Protein AF-A0AAN7HWV4-F1 (afdb_monomer)

Secondary structure (DSSP, 8-state):
-----------S--------EEEEEGGG--HHHHHHHHHH-S-EEEEEEES-HHHHHHHHHHHHHHHHTS--S--EEEEEEEE-STTHHHHHHHHHTT--TT--EEEEEEEEEEEEEEEE-HHHHHTT-TT--EEEEEEEE-SSSS-EEEEEEE-SSS-GGGS-EEE-SHHHHSHHHHHHHHT-TTEEEEEEEEEEEEEEEEEEE-TTT--EEEEEEE---

Solvent-accessible surface area (backbone atoms only — not comparable to full-atom values): 11939 Å² total; per-residue (Å²): 136,85,83,79,82,83,70,77,76,70,78,90,66,88,65,73,47,83,56,42,68,47,79,41,47,30,83,72,40,40,39,67,54,54,50,49,45,28,75,54,30,79,56,32,49,32,44,32,39,30,73,68,57,97,79,15,39,67,41,41,50,51,16,39,55,53,49,43,69,48,84,86,83,59,58,34,41,32,40,28,47,39,74,44,69,72,58,54,46,57,20,47,44,29,46,70,53,48,52,46,101,31,60,26,27,28,42,68,38,40,49,31,39,29,46,34,43,51,46,50,47,42,51,56,43,58,87,54,44,86,73,39,69,34,42,35,39,36,42,36,28,58,68,46,101,61,67,46,72,50,41,28,39,27,79,69,70,61,40,90,93,46,63,65,41,84,46,80,52,66,79,55,68,36,69,68,42,42,51,52,45,60,66,24,79,40,26,35,39,42,34,40,34,21,28,35,59,36,30,42,38,39,34,37,51,27,77,89,75,62,50,77,42,72,50,77,47,79,54,77,118

Sequence (221 aa):
MYKADNTIKKPIFSVKSQIHTVVVDTSLFTNDLLEYLAIHIKHLYQLTLCGSVSRSTQSIIAALTAYSKQPRRNALALKCIRFESYLSYSNEIIQQTRSDENNNLMLDLIGFNLDYLITDIQNVFEGRITGLSKTSLEVTTTNNVMPKTVYLQRKSKWTPDNLFNLRDSNQYVNKNARNRRLKSVHTCVLTIKADSIHYVRLYCHSQDNRHLFSLIINLRA

Radius of gyration: 20.04 Å; Cα contacts (8 Å, |Δi|>4): 440; chains: 1; bounding box: 55×43×72 Å

Mean predicted aligned error: 10.08 Å

Foldseek 3Di:
DDDDPPPPPDPPDPPQDPAQEDEDALQRQALVVVVCQQVRHPAHAEYEYEYDAPPRLVRNLNNQVVLLPDPPPGQRHYAEYHYPDDLVNLQSNQQVNDCDPLRATEARAASHAYAEYEDECASNCVVPQVQAQKEKEWEWAAQDPDIDIWIWIARDFDDQVTPTDTDDDPCCPDPVNVVCQSNDSRYYYYYYYYNHYAKYKYWDAGPPPRDIHIDIDGPPD

Structure (mmCIF, N/CA/C/O backbone):
data_AF-A0AAN7HWV4-F1
#
_entry.id   AF-A0AAN7HWV4-F1
#
loop_
_atom_site.group_PDB
_atom_site.id
_atom_site.type_symbol
_atom_site.label_atom_id
_atom_site.label_alt_id
_atom_site.label_comp_id
_atom_site.label_asym_id
_atom_site.label_entity_id
_atom_site.label_seq_id
_atom_site.pdbx_PDB_ins_code
_atom_site.Cartn_x
_atom_site.Cartn_y
_atom_site.Cartn_z
_atom_site.occupancy
_atom_si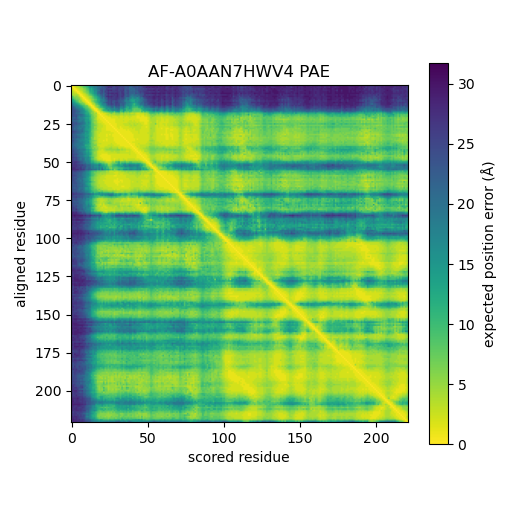te.B_iso_or_equiv
_atom_site.auth_seq_id
_atom_site.auth_comp_id
_atom_site.auth_asym_id
_atom_site.auth_atom_id
_atom_site.pdbx_PDB_model_num
ATOM 1 N N . MET A 1 1 ? -32.031 27.707 48.504 1.00 42.00 1 MET A N 1
ATOM 2 C CA . MET A 1 1 ? -30.789 27.026 48.070 1.00 42.00 1 MET A CA 1
ATOM 3 C C . MET A 1 1 ? -31.176 25.787 47.278 1.00 42.00 1 MET A C 1
ATOM 5 O O . MET A 1 1 ? -31.625 24.823 47.881 1.00 42.00 1 MET A O 1
ATOM 9 N N . TYR A 1 2 ? -31.071 25.822 45.948 1.00 37.81 2 TYR A N 1
ATOM 10 C CA . TYR A 1 2 ? -31.298 24.645 45.104 1.00 37.81 2 TYR A CA 1
ATOM 11 C C . TYR A 1 2 ? -29.981 23.873 44.972 1.00 37.81 2 TYR A C 1
ATOM 13 O O . TYR A 1 2 ? -29.000 24.412 44.465 1.00 37.81 2 TYR A O 1
ATOM 21 N N . LYS A 1 3 ? -29.943 22.632 45.468 1.00 44.22 3 LYS A N 1
ATOM 22 C CA . LYS A 1 3 ? -28.847 21.698 45.190 1.00 44.22 3 LYS A CA 1
ATOM 23 C C . LYS A 1 3 ? -29.063 21.137 43.785 1.00 44.22 3 LYS A C 1
ATOM 25 O O . LYS A 1 3 ? -30.030 20.420 43.559 1.00 44.22 3 LYS A O 1
ATOM 30 N N . ALA A 1 4 ? -28.192 21.500 42.850 1.00 45.44 4 ALA A N 1
ATOM 31 C CA . ALA A 1 4 ? -28.141 20.877 41.536 1.00 45.44 4 ALA A CA 1
ATOM 32 C C . ALA A 1 4 ? -27.377 19.550 41.653 1.00 45.44 4 ALA A C 1
ATOM 34 O O . ALA A 1 4 ? -26.159 19.545 41.837 1.00 45.44 4 ALA A O 1
ATOM 35 N N . ASP A 1 5 ? -28.097 18.431 41.567 1.00 50.81 5 ASP A N 1
ATOM 36 C CA . ASP A 1 5 ? -27.506 17.103 41.404 1.00 50.81 5 ASP A CA 1
ATOM 37 C C . ASP A 1 5 ? -26.916 16.982 39.993 1.00 50.81 5 ASP A C 1
ATOM 39 O O . ASP A 1 5 ? -27.554 16.509 39.053 1.00 50.81 5 ASP A O 1
ATOM 43 N N . ASN A 1 6 ? -25.659 17.401 39.844 1.00 49.28 6 ASN A N 1
ATOM 44 C CA . ASN A 1 6 ? -24.840 17.122 38.664 1.00 49.28 6 ASN A CA 1
ATOM 45 C C . ASN A 1 6 ? -24.376 15.657 38.677 1.00 49.28 6 ASN A C 1
ATOM 47 O O . ASN A 1 6 ? -23.186 15.350 38.748 1.00 49.28 6 ASN A O 1
ATOM 51 N N . THR A 1 7 ? -25.323 14.725 38.590 1.00 54.94 7 THR A N 1
ATOM 52 C CA . THR A 1 7 ? -25.006 13.347 38.214 1.00 54.94 7 THR A CA 1
ATOM 53 C C . THR A 1 7 ? -24.852 13.303 36.700 1.00 54.94 7 THR A C 1
ATOM 55 O O . THR A 1 7 ? -25.807 13.126 35.946 1.00 54.94 7 THR A O 1
ATOM 58 N N . ILE A 1 8 ? -23.613 13.497 36.241 1.00 50.97 8 ILE A N 1
ATOM 59 C CA . ILE A 1 8 ? -23.216 13.237 34.856 1.00 50.97 8 ILE A CA 1
ATOM 60 C C . ILE A 1 8 ? -23.465 11.746 34.609 1.00 50.97 8 ILE A C 1
ATOM 62 O O . ILE A 1 8 ? -22.650 10.890 34.962 1.00 50.97 8 ILE A O 1
ATOM 66 N N . LYS A 1 9 ? -24.642 11.422 34.063 1.00 48.56 9 LYS A N 1
ATOM 67 C CA . LYS A 1 9 ? -24.997 10.065 33.653 1.00 48.56 9 LYS A CA 1
ATOM 68 C C . LYS A 1 9 ? -23.978 9.632 32.605 1.00 48.56 9 LYS A C 1
ATOM 70 O O . LYS A 1 9 ? -24.001 10.112 31.474 1.00 48.56 9 LYS A O 1
ATOM 75 N N . LYS A 1 10 ? -23.069 8.730 32.990 1.00 55.44 10 LYS A N 1
ATOM 76 C CA . LYS A 1 10 ? -22.242 7.998 32.027 1.00 55.44 10 LYS A CA 1
ATOM 77 C C . LYS A 1 10 ? -23.180 7.374 30.987 1.00 55.44 10 LYS A C 1
ATOM 79 O O . LYS A 1 10 ? -24.212 6.825 31.383 1.00 55.44 10 LYS A O 1
ATOM 84 N N . PRO A 1 11 ? -22.862 7.462 29.687 1.00 47.94 11 PRO A N 1
ATOM 85 C CA . PRO A 1 11 ? -23.709 6.883 28.657 1.00 47.94 11 PRO A CA 1
ATOM 86 C C . PRO A 1 11 ? -23.933 5.391 28.942 1.00 47.94 11 PRO A C 1
ATOM 88 O O . PRO A 1 11 ? -22.993 4.644 29.207 1.00 47.94 11 PRO A O 1
ATOM 91 N N . ILE A 1 12 ? -25.206 4.990 28.908 1.00 53.53 12 ILE A N 1
ATOM 92 C CA . ILE A 1 12 ? -25.749 3.680 29.320 1.00 53.53 12 ILE A CA 1
ATOM 93 C C . ILE A 1 12 ? -25.313 2.528 28.396 1.00 53.53 12 ILE A C 1
ATOM 95 O O . ILE A 1 12 ? -25.567 1.360 28.673 1.00 53.53 12 ILE A O 1
ATOM 99 N N . PHE A 1 13 ? -24.577 2.818 27.328 1.00 41.00 13 PHE A N 1
ATOM 100 C CA . PHE A 1 13 ? -24.198 1.821 26.343 1.00 41.00 13 PHE A CA 1
ATOM 101 C C . PHE A 1 13 ? -22.680 1.666 26.271 1.00 41.00 13 PHE A C 1
ATOM 103 O O . PHE A 1 13 ? -21.998 2.341 25.508 1.00 41.00 13 PHE A O 1
ATOM 110 N N . SER A 1 14 ? -22.169 0.666 26.994 1.00 46.69 14 SER A N 1
ATOM 111 C CA . SER A 1 14 ? -20.960 -0.073 26.598 1.00 46.69 14 SER A CA 1
ATOM 112 C C . SER A 1 14 ? -21.313 -1.025 25.443 1.00 46.69 14 SER A C 1
ATOM 114 O O . SER A 1 14 ? -21.070 -2.232 25.484 1.00 46.69 14 SER A O 1
ATOM 116 N N . VAL A 1 15 ? -21.990 -0.512 24.414 1.00 52.00 15 VAL A N 1
ATOM 117 C CA . VAL A 1 15 ? -22.241 -1.295 23.208 1.00 52.00 15 VAL A CA 1
ATOM 118 C C . VAL A 1 15 ? -20.967 -1.167 22.403 1.00 52.00 15 VAL A C 1
ATOM 120 O O . VAL A 1 15 ? -20.738 -0.169 21.725 1.00 52.00 15 VAL A O 1
ATOM 123 N N . LYS A 1 16 ? -20.090 -2.166 22.540 1.00 56.88 16 LYS A N 1
ATOM 124 C CA . LYS A 1 16 ? -18.996 -2.360 21.590 1.00 56.88 16 LYS A CA 1
ATOM 125 C C . LYS A 1 16 ? -19.633 -2.362 20.209 1.00 56.88 16 LYS A C 1
ATOM 127 O O . LYS A 1 16 ? -20.426 -3.250 19.901 1.00 56.88 16 LYS A O 1
ATOM 132 N N . SER A 1 17 ? -19.338 -1.321 19.443 1.00 59.78 17 SER A N 1
ATOM 133 C CA . SER A 1 17 ? -19.895 -1.122 18.117 1.00 59.78 17 SER A CA 1
ATOM 134 C C . SER A 1 17 ? -19.681 -2.387 17.281 1.00 59.78 17 SER A C 1
ATOM 136 O O . SER A 1 17 ? -18.555 -2.870 17.166 1.00 59.78 17 SER A O 1
ATOM 138 N N . GLN A 1 18 ? -20.766 -2.945 16.736 1.00 73.25 18 GLN A N 1
ATOM 139 C CA . GLN A 1 18 ? -20.748 -4.112 15.843 1.00 73.25 18 GLN A CA 1
ATOM 140 C C . GLN A 1 18 ? -20.523 -3.703 14.382 1.00 73.25 18 GLN A C 1
ATOM 142 O O . GLN A 1 18 ? -20.899 -4.424 13.457 1.00 73.25 18 GLN A O 1
ATOM 147 N N . ILE A 1 19 ? -19.971 -2.516 14.143 1.00 82.50 19 ILE A N 1
ATOM 148 C CA . ILE A 1 19 ? -19.727 -2.039 12.788 1.00 82.50 19 ILE A CA 1
ATOM 149 C C . ILE A 1 19 ? -18.629 -2.903 12.161 1.00 82.50 19 ILE A C 1
ATOM 151 O O . ILE A 1 19 ? -17.459 -2.826 12.527 1.00 82.50 19 ILE A O 1
ATOM 155 N N . HIS A 1 20 ? -19.028 -3.734 11.199 1.00 85.25 20 HIS A N 1
ATOM 156 C CA . HIS A 1 20 ? -18.114 -4.582 10.439 1.00 85.25 20 HIS A CA 1
ATOM 157 C C . HIS A 1 20 ? -17.542 -3.828 9.239 1.00 85.25 20 HIS A C 1
ATOM 159 O O . HIS A 1 20 ? -16.353 -3.931 8.952 1.00 85.25 20 HIS A O 1
ATOM 165 N N . THR A 1 21 ? -18.365 -3.043 8.551 1.00 89.12 21 THR A N 1
ATOM 166 C CA . THR A 1 21 ? -17.958 -2.323 7.348 1.00 89.12 21 THR A CA 1
ATOM 167 C C . THR A 1 21 ? -18.276 -0.851 7.497 1.00 89.12 21 THR A C 1
ATOM 169 O O . THR A 1 21 ? -19.400 -0.490 7.834 1.00 89.12 21 THR A O 1
ATOM 172 N N . VAL A 1 22 ? -17.283 -0.010 7.225 1.00 92.38 22 VAL A N 1
ATOM 173 C CA . VAL A 1 22 ? -17.459 1.433 7.085 1.00 92.38 22 VAL A CA 1
ATOM 174 C C . VAL A 1 22 ? -17.098 1.794 5.656 1.00 92.38 22 VAL A C 1
ATOM 176 O O . VAL A 1 22 ? -16.015 1.452 5.181 1.00 92.38 22 VAL A O 1
ATOM 179 N N . VAL A 1 23 ? -18.010 2.483 4.982 1.00 91.25 23 VAL A N 1
ATOM 180 C CA . VAL A 1 23 ? -17.753 3.127 3.697 1.00 91.25 23 VAL A CA 1
ATOM 181 C C . VAL A 1 23 ? -17.677 4.623 3.968 1.00 91.25 23 VAL A C 1
ATOM 183 O O . VAL A 1 23 ? -18.612 5.191 4.529 1.00 91.25 23 VAL A O 1
ATOM 186 N N . VAL A 1 24 ? -16.546 5.238 3.644 1.00 90.31 24 VAL A N 1
ATOM 187 C CA . VAL A 1 24 ? -16.270 6.648 3.922 1.00 90.31 24 VAL A CA 1
ATOM 188 C C . VAL A 1 24 ? -16.018 7.349 2.605 1.00 90.31 24 VAL A C 1
ATOM 190 O O . VAL A 1 24 ? -15.126 6.950 1.853 1.00 90.31 24 VAL A O 1
ATOM 193 N N . ASP A 1 25 ? -16.767 8.420 2.352 1.00 88.00 25 ASP A N 1
ATOM 194 C CA . ASP A 1 25 ? -16.383 9.350 1.302 1.00 88.00 25 ASP A CA 1
ATOM 195 C C . ASP A 1 25 ? -15.038 9.980 1.680 1.00 88.00 25 ASP A C 1
ATOM 197 O O . ASP A 1 25 ? -14.860 10.519 2.767 1.00 88.00 25 ASP A O 1
ATOM 201 N N . THR A 1 26 ? -14.072 9.897 0.784 1.00 84.75 26 THR A N 1
ATOM 202 C CA . THR A 1 26 ? -12.705 10.392 0.936 1.00 84.75 26 THR A CA 1
ATOM 203 C C . THR A 1 26 ? -12.626 11.870 1.327 1.00 84.75 26 THR A C 1
ATOM 205 O O . THR A 1 26 ? -11.666 12.262 1.987 1.00 84.75 26 THR A O 1
ATOM 208 N N . SER A 1 27 ? -13.633 12.686 0.999 1.00 85.00 27 SER A N 1
ATOM 209 C CA . SER A 1 27 ? -13.743 14.073 1.482 1.00 85.00 27 SER A CA 1
ATOM 210 C C . SER A 1 27 ? -14.006 14.185 2.991 1.00 85.00 27 SER A C 1
ATOM 212 O O . SER A 1 27 ? -13.660 15.195 3.600 1.00 85.00 27 SER A O 1
ATOM 214 N N . LEU A 1 28 ? -14.568 13.140 3.601 1.00 89.56 28 LEU A N 1
ATOM 215 C CA . LEU A 1 28 ? -14.855 13.014 5.033 1.00 89.56 28 LEU A CA 1
ATOM 216 C C . LEU A 1 28 ? -13.787 12.203 5.780 1.00 89.56 28 LEU A C 1
ATOM 218 O O . LEU A 1 28 ? -13.911 11.970 6.984 1.00 89.56 28 LEU A O 1
ATOM 222 N N . PHE A 1 29 ? -12.746 11.739 5.086 1.00 90.50 29 PHE A N 1
ATOM 223 C CA . PHE A 1 29 ? -11.710 10.915 5.689 1.00 90.50 29 PHE A CA 1
ATOM 224 C C . PHE A 1 29 ? -10.691 11.783 6.438 1.00 90.50 29 PHE A C 1
ATOM 226 O O . PHE A 1 29 ? -9.759 12.337 5.854 1.00 90.50 29 PHE A O 1
ATOM 233 N N . THR A 1 30 ? -10.895 11.911 7.749 1.00 92.69 30 THR A N 1
ATOM 234 C CA . THR A 1 30 ? -10.100 12.761 8.643 1.00 92.69 30 THR A CA 1
ATOM 235 C C . THR A 1 30 ? -9.361 11.949 9.707 1.00 92.69 30 THR A C 1
ATOM 237 O O . THR A 1 30 ? -9.664 10.782 9.963 1.00 92.69 30 THR A O 1
ATOM 240 N N . ASN A 1 31 ? -8.384 12.582 10.360 1.00 91.81 31 ASN A N 1
ATOM 241 C CA . ASN A 1 31 ? -7.702 12.001 11.514 1.00 91.81 31 ASN A CA 1
ATOM 242 C C . ASN A 1 31 ? -8.671 11.735 12.684 1.00 91.81 31 ASN A C 1
ATOM 244 O O . ASN A 1 31 ? -8.624 10.665 13.278 1.00 91.81 31 ASN A O 1
ATOM 248 N N . ASP A 1 32 ? -9.599 12.654 12.956 1.00 92.44 32 ASP A N 1
ATOM 249 C CA . ASP A 1 32 ? -10.581 12.510 14.041 1.00 92.44 32 ASP A CA 1
ATOM 250 C C . ASP A 1 32 ? -11.492 11.297 13.826 1.00 92.44 32 ASP A C 1
ATOM 252 O O . ASP A 1 32 ? -11.841 10.593 14.774 1.00 92.44 32 ASP A O 1
ATOM 256 N N . LEU A 1 33 ? -11.840 11.003 12.567 1.00 92.62 33 LEU A N 1
ATOM 257 C CA . LEU A 1 33 ? -12.554 9.779 12.228 1.00 92.62 33 LEU A CA 1
ATOM 258 C C . LEU A 1 33 ? -11.709 8.546 12.567 1.00 92.62 33 LEU A C 1
ATOM 260 O O . LEU A 1 33 ? -12.217 7.619 13.191 1.00 92.62 33 LEU A O 1
ATOM 264 N N . LEU A 1 34 ? -10.428 8.523 12.192 1.00 90.88 34 LEU A N 1
ATOM 265 C CA . LEU A 1 34 ? -9.532 7.406 12.510 1.00 90.88 34 LEU A CA 1
ATOM 266 C C . LEU A 1 34 ? -9.380 7.197 14.020 1.00 90.88 34 LEU A C 1
ATOM 268 O O . LEU A 1 34 ? -9.456 6.058 14.486 1.00 90.88 34 LEU A O 1
ATOM 272 N N . GLU A 1 35 ? -9.238 8.276 14.789 1.00 90.44 35 GLU A N 1
ATOM 273 C CA . GLU A 1 35 ? -9.219 8.228 16.253 1.00 90.44 35 GLU A CA 1
ATOM 274 C C . GLU A 1 35 ? -10.524 7.675 16.819 1.00 90.44 35 GLU A C 1
ATOM 276 O O . GLU A 1 35 ? -10.504 6.767 17.653 1.00 90.44 35 GLU A O 1
ATOM 281 N N . TYR A 1 36 ? -11.663 8.175 16.337 1.00 91.06 36 TYR A N 1
ATOM 282 C CA . TYR A 1 36 ? -12.973 7.708 16.766 1.00 91.06 36 TYR A CA 1
ATOM 283 C C . TYR A 1 36 ? -13.133 6.205 16.514 1.00 91.06 36 TYR A C 1
ATOM 285 O O . TYR A 1 36 ? -13.518 5.459 17.419 1.00 91.06 36 TYR A O 1
ATOM 293 N N . LEU A 1 37 ? -12.786 5.738 15.310 1.00 90.38 37 LEU A N 1
ATOM 294 C CA . LEU A 1 37 ? -12.829 4.317 14.968 1.00 90.38 37 LEU A CA 1
ATOM 295 C C . LEU A 1 37 ? -11.891 3.513 15.880 1.00 90.38 37 LEU A C 1
ATOM 297 O O . LEU A 1 37 ? -12.294 2.474 16.394 1.00 90.38 37 LEU A O 1
ATOM 301 N N . ALA A 1 38 ? -10.680 4.005 16.149 1.00 87.81 38 ALA A N 1
ATOM 302 C CA . ALA A 1 38 ? -9.707 3.313 16.994 1.00 87.81 38 ALA A CA 1
ATOM 303 C C . ALA A 1 38 ? -10.121 3.237 18.475 1.00 87.81 38 ALA A C 1
ATOM 305 O O . ALA A 1 38 ? -9.779 2.274 19.161 1.00 87.81 38 ALA A O 1
ATOM 306 N N . ILE A 1 39 ? -10.852 4.235 18.979 1.00 87.38 39 ILE A N 1
ATOM 307 C CA . ILE A 1 39 ? -11.330 4.284 20.370 1.00 87.38 39 ILE A CA 1
ATOM 308 C C . ILE A 1 39 ? -12.602 3.448 20.547 1.00 87.38 39 ILE A C 1
ATOM 310 O O . ILE A 1 39 ? -12.751 2.745 21.550 1.00 87.38 39 ILE A O 1
ATOM 314 N N . HIS A 1 40 ? -13.533 3.527 19.595 1.00 87.44 40 HIS A N 1
ATOM 315 C CA . HIS A 1 40 ? -14.892 3.008 19.769 1.00 87.44 40 HIS A CA 1
ATOM 316 C C . HIS A 1 40 ? -15.162 1.686 19.045 1.00 87.44 40 HIS A C 1
ATOM 318 O O . HIS A 1 40 ? -16.152 1.013 19.354 1.00 87.44 40 HIS A O 1
ATOM 324 N N . ILE A 1 41 ? -14.294 1.276 18.116 1.00 86.19 41 ILE A N 1
ATOM 325 C CA . ILE A 1 41 ? -14.444 0.031 17.362 1.00 86.19 41 ILE A CA 1
ATOM 326 C C . ILE A 1 41 ? -13.300 -0.915 17.701 1.00 86.19 41 ILE A C 1
ATOM 328 O O . ILE A 1 41 ? -12.145 -0.705 17.349 1.00 86.19 41 ILE A O 1
ATOM 332 N N . LYS A 1 42 ? -13.646 -2.019 18.368 1.00 82.44 42 LYS A N 1
ATOM 333 C CA . LYS A 1 42 ? -12.665 -3.041 18.751 1.00 82.44 42 LYS A CA 1
ATOM 334 C C . LYS A 1 42 ? -12.130 -3.811 17.537 1.00 82.44 42 LYS A C 1
ATOM 336 O O . LYS A 1 42 ? -10.962 -4.181 17.515 1.00 82.44 42 LYS A O 1
ATOM 341 N N . HIS A 1 43 ? -13.001 -4.093 16.568 1.00 79.81 43 HIS A N 1
ATOM 342 C CA . HIS A 1 43 ? -12.676 -4.849 15.362 1.00 79.81 43 HIS A CA 1
ATOM 343 C C . HIS A 1 43 ? -13.461 -4.278 14.186 1.00 79.81 43 HIS A C 1
ATOM 345 O O . HIS A 1 43 ? -14.680 -4.430 14.140 1.00 79.81 43 HIS A O 1
ATOM 351 N N . LEU A 1 44 ? -12.768 -3.644 13.241 1.00 86.38 44 LEU A N 1
ATOM 352 C CA . LEU A 1 44 ? -13.364 -3.214 11.982 1.00 86.38 44 LEU A CA 1
ATOM 353 C C . LEU A 1 44 ? -12.991 -4.231 10.897 1.00 86.38 44 LEU A C 1
ATOM 355 O O . LEU A 1 44 ? -11.812 -4.498 10.665 1.00 86.38 44 LEU A O 1
ATOM 359 N N . TYR A 1 45 ? -13.979 -4.842 10.240 1.00 86.38 45 TYR A N 1
ATOM 360 C CA . TYR A 1 45 ? -13.708 -5.842 9.203 1.00 86.38 45 TYR A CA 1
ATOM 361 C C . TYR A 1 45 ? -13.212 -5.180 7.91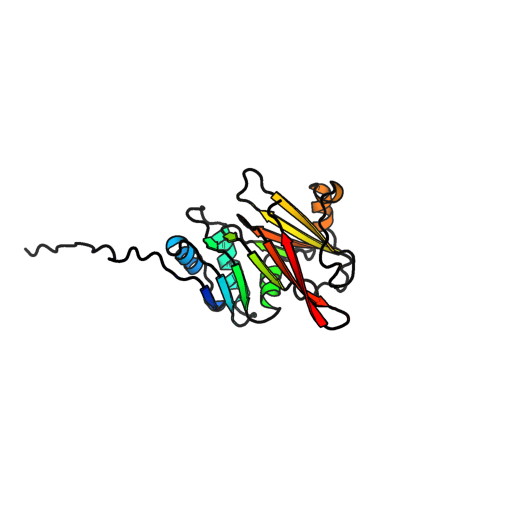2 1.00 86.38 45 TYR A C 1
ATOM 363 O O . TYR A 1 45 ? -12.224 -5.617 7.326 1.00 86.38 45 TYR A O 1
ATOM 371 N N . GLN A 1 46 ? -13.878 -4.116 7.469 1.00 87.12 46 GLN A N 1
ATOM 372 C CA . GLN A 1 46 ? -13.542 -3.441 6.221 1.00 87.12 46 GLN A CA 1
ATOM 373 C C . GLN A 1 46 ? -13.762 -1.934 6.322 1.00 87.12 46 GLN A C 1
ATOM 375 O O . GLN A 1 46 ? -14.837 -1.476 6.699 1.00 87.12 46 GLN A O 1
ATOM 380 N N . LEU A 1 47 ? -12.755 -1.175 5.910 1.00 90.00 47 LEU A N 1
ATOM 381 C CA . LEU A 1 47 ? -12.838 0.254 5.653 1.00 90.00 47 LEU A CA 1
ATOM 382 C C . LEU A 1 47 ? -12.735 0.457 4.146 1.00 90.00 47 LEU A C 1
ATOM 384 O O . LEU A 1 47 ? -11.736 0.084 3.531 1.00 90.00 47 LEU A O 1
ATOM 388 N N . THR A 1 48 ? -13.783 1.013 3.561 1.00 87.44 48 THR A N 1
ATOM 389 C CA . THR A 1 48 ? -13.865 1.293 2.130 1.00 87.44 48 THR A CA 1
ATOM 390 C C . THR A 1 48 ? -13.853 2.796 1.925 1.00 87.44 48 THR A C 1
ATOM 392 O O . THR A 1 48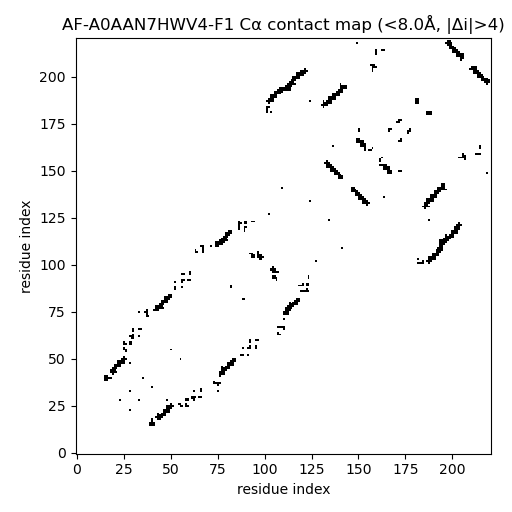 ? -14.685 3.488 2.497 1.00 87.44 48 THR A O 1
ATOM 395 N N . LEU A 1 49 ? -12.905 3.303 1.146 1.00 85.88 49 LEU A N 1
ATOM 396 C CA . LEU A 1 49 ? -12.781 4.726 0.842 1.00 85.88 49 LEU A CA 1
ATOM 397 C C . LEU A 1 49 ? -13.319 4.990 -0.566 1.00 85.88 49 LEU A C 1
ATOM 399 O O . LEU A 1 49 ? -12.784 4.416 -1.510 1.00 85.88 49 LEU A O 1
ATOM 403 N N . CYS A 1 50 ? -14.359 5.814 -0.708 1.00 84.25 50 CYS A N 1
ATOM 404 C CA . CYS A 1 50 ? -15.034 6.120 -1.981 1.00 84.25 50 CYS A CA 1
ATOM 405 C C . CYS A 1 50 ? -15.056 7.636 -2.286 1.00 84.25 50 CYS A C 1
ATOM 407 O O . CYS A 1 50 ? -14.761 8.439 -1.410 1.00 84.25 50 CYS A O 1
ATOM 409 N N . GLY A 1 51 ? -15.368 8.072 -3.512 1.00 74.25 51 GLY A N 1
ATOM 410 C CA . GLY A 1 51 ? -15.567 9.502 -3.839 1.00 74.25 51 GLY A CA 1
ATOM 411 C C . GLY A 1 51 ? -14.940 9.954 -5.168 1.00 74.25 51 GLY A C 1
ATOM 412 O O . GLY A 1 51 ? -14.618 9.128 -6.017 1.00 74.25 51 GLY A O 1
ATOM 413 N N . SER A 1 52 ? -14.712 11.269 -5.336 1.00 65.75 52 SER A N 1
ATOM 414 C CA . SER A 1 52 ? -13.904 11.853 -6.432 1.00 65.75 52 SER A CA 1
ATOM 415 C C . SER A 1 52 ? -12.463 12.225 -6.015 1.00 65.75 52 SER A C 1
ATOM 417 O O . SER A 1 52 ? -12.246 12.931 -5.026 1.00 65.75 52 SER A O 1
ATOM 419 N N . VAL A 1 53 ? -11.488 11.816 -6.830 1.00 61.69 53 VAL A N 1
ATOM 420 C CA . VAL A 1 53 ? -10.036 11.807 -6.555 1.00 61.69 53 VAL A CA 1
ATOM 421 C C . VAL A 1 53 ? -9.419 13.200 -6.360 1.00 61.69 53 VAL A C 1
ATOM 423 O O . VAL A 1 53 ? -8.715 13.451 -5.385 1.00 61.69 53 VAL A O 1
ATOM 426 N N . SER A 1 54 ? -9.777 14.159 -7.217 1.00 60.97 54 SER A N 1
ATOM 427 C CA . SER A 1 54 ? -9.009 15.401 -7.413 1.00 60.97 54 SER A CA 1
ATOM 428 C C . SER A 1 54 ? -8.971 16.378 -6.230 1.00 60.97 54 SER A C 1
ATOM 430 O O . SER A 1 54 ? -8.151 17.294 -6.223 1.00 60.97 54 SER A O 1
ATOM 432 N N . ARG A 1 55 ? -9.848 16.223 -5.228 1.00 58.84 55 ARG A N 1
ATOM 433 C CA . ARG A 1 55 ? -9.897 17.092 -4.031 1.00 58.84 55 ARG A CA 1
ATOM 434 C C . ARG A 1 55 ? -9.659 16.358 -2.715 1.00 58.84 55 ARG A C 1
ATOM 436 O O . ARG A 1 55 ? -9.511 17.008 -1.686 1.00 58.84 55 ARG A O 1
ATOM 443 N N . SER A 1 56 ? -9.644 15.031 -2.727 1.00 69.62 56 SER A N 1
ATOM 444 C CA . SER A 1 56 ? -9.771 14.219 -1.513 1.00 69.62 56 SER A CA 1
ATOM 445 C C . SER A 1 56 ? -8.492 13.467 -1.143 1.00 69.62 56 SER A C 1
ATOM 447 O O . SER A 1 56 ? -8.291 13.147 0.026 1.00 69.62 56 SER A O 1
ATOM 449 N N . THR A 1 57 ? -7.565 13.276 -2.086 1.00 71.69 57 THR A N 1
ATOM 450 C CA . THR A 1 57 ? -6.271 12.625 -1.830 1.00 71.69 57 THR A CA 1
ATOM 451 C C . THR A 1 57 ? -5.463 13.317 -0.733 1.00 71.69 57 THR A C 1
ATOM 453 O O . THR A 1 57 ? -4.984 12.657 0.191 1.00 71.69 57 THR A O 1
ATOM 456 N N . GLN A 1 58 ? -5.342 14.646 -0.790 1.00 73.62 58 GLN A N 1
ATOM 457 C CA . GLN A 1 58 ? -4.555 15.396 0.190 1.00 73.62 58 GLN A CA 1
ATOM 458 C C . GLN A 1 58 ? -5.123 15.236 1.607 1.00 73.62 58 GLN A C 1
ATOM 460 O O . GLN A 1 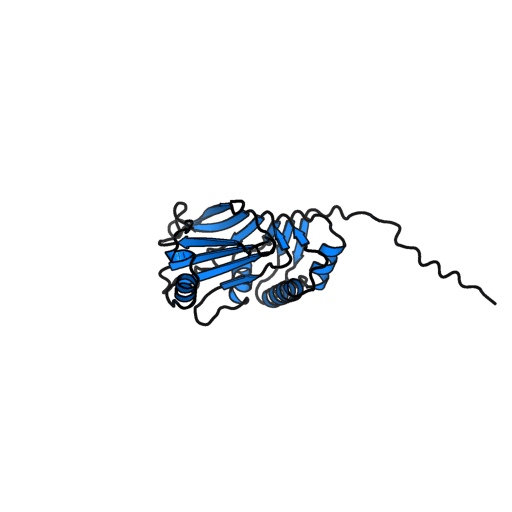58 ? -4.358 15.104 2.561 1.00 73.62 58 GLN A O 1
ATOM 465 N N . SER A 1 59 ? -6.452 15.186 1.742 1.00 79.88 59 SER A N 1
ATOM 466 C CA . SER A 1 59 ? -7.130 14.928 3.017 1.00 79.88 59 SER A CA 1
ATOM 467 C C . SER A 1 59 ? -6.810 13.535 3.545 1.00 79.88 59 SER A C 1
ATOM 469 O O . SER A 1 59 ? -6.476 13.393 4.720 1.00 79.88 59 SER A O 1
ATOM 471 N N . ILE A 1 60 ? -6.807 12.521 2.672 1.00 83.19 60 ILE A N 1
ATOM 472 C CA . ILE A 1 60 ? -6.447 11.152 3.054 1.00 83.19 60 ILE A CA 1
ATOM 473 C C . ILE A 1 60 ? -5.013 11.076 3.553 1.00 83.19 60 ILE A C 1
ATOM 475 O O . ILE A 1 60 ? -4.748 10.505 4.609 1.00 83.19 60 ILE A O 1
ATOM 479 N N . ILE A 1 61 ? -4.083 11.678 2.820 1.00 79.44 61 ILE A N 1
ATOM 480 C CA . ILE A 1 61 ? -2.667 11.670 3.186 1.00 79.44 61 ILE A CA 1
ATOM 481 C C . ILE A 1 61 ? -2.450 12.419 4.489 1.00 79.44 61 ILE A C 1
ATOM 483 O O . ILE A 1 61 ? -1.723 11.928 5.352 1.00 79.44 61 ILE A O 1
ATOM 487 N N . ALA A 1 62 ? -3.086 13.579 4.647 1.00 84.12 62 ALA A N 1
ATOM 488 C CA . ALA A 1 62 ? -3.025 14.346 5.879 1.00 84.12 62 ALA A CA 1
ATOM 489 C C . ALA A 1 62 ? -3.564 13.529 7.060 1.00 84.12 62 ALA A C 1
ATOM 491 O O . ALA A 1 62 ? -2.895 13.463 8.087 1.00 84.12 62 ALA A O 1
ATOM 492 N N . ALA A 1 63 ? -4.703 12.849 6.896 1.00 88.75 63 ALA A N 1
ATOM 493 C CA . ALA A 1 63 ? -5.298 11.997 7.921 1.00 88.75 63 ALA A CA 1
ATOM 494 C C . ALA A 1 63 ? -4.391 10.816 8.295 1.00 88.75 63 ALA A C 1
ATOM 496 O O . ALA A 1 63 ? -4.066 10.650 9.467 1.00 88.75 63 ALA A O 1
ATOM 497 N N . LEU A 1 64 ? -3.919 10.041 7.312 1.00 85.62 64 LEU A N 1
ATOM 498 C CA . LEU A 1 64 ? -3.026 8.899 7.545 1.00 85.62 64 LEU A CA 1
ATOM 499 C C . LEU A 1 64 ? -1.701 9.336 8.182 1.00 85.62 64 LEU A C 1
ATOM 501 O O . LEU A 1 64 ? -1.227 8.705 9.122 1.00 85.62 64 LEU A O 1
ATOM 505 N N . THR A 1 65 ? -1.118 10.440 7.703 1.00 83.19 65 THR A N 1
ATOM 506 C CA . THR A 1 65 ? 0.149 10.982 8.223 1.00 83.19 65 THR A CA 1
ATOM 507 C C . THR A 1 65 ? -0.003 11.546 9.630 1.00 83.19 65 THR A C 1
ATOM 509 O O . THR A 1 65 ? 0.912 11.433 10.443 1.00 83.19 65 THR A O 1
ATOM 512 N N . ALA A 1 66 ? -1.120 12.216 9.915 1.00 87.00 66 ALA A N 1
ATOM 513 C CA . ALA A 1 66 ? -1.412 12.709 11.254 1.00 87.00 66 ALA A CA 1
ATOM 514 C C . ALA A 1 66 ? -1.568 11.529 12.213 1.00 87.00 66 ALA A C 1
ATOM 516 O O . ALA A 1 66 ? -0.883 11.496 13.234 1.00 87.00 66 ALA A O 1
ATOM 517 N N . TYR A 1 67 ? -2.367 10.534 11.822 1.00 86.56 67 TYR A N 1
ATOM 518 C CA . TYR A 1 67 ? -2.634 9.337 12.609 1.00 86.56 67 TYR A CA 1
ATOM 519 C C . TYR A 1 67 ? -1.358 8.525 12.887 1.00 86.56 67 TYR A C 1
ATOM 521 O O . TYR A 1 67 ? -1.111 8.125 14.024 1.00 86.56 67 TYR A O 1
ATOM 529 N N . SER A 1 68 ? -0.476 8.364 11.893 1.00 82.12 68 SER A N 1
ATOM 530 C CA . SER A 1 68 ? 0.782 7.616 12.049 1.00 82.12 68 SER A CA 1
ATOM 531 C C . SER A 1 68 ? 1.785 8.259 13.011 1.00 82.12 68 SER A C 1
ATOM 533 O O . SER A 1 68 ? 2.654 7.573 13.553 1.00 82.12 68 SER A O 1
ATOM 535 N N . LYS A 1 69 ? 1.676 9.574 13.240 1.00 84.06 69 LYS A N 1
ATOM 536 C CA . LYS A 1 69 ? 2.542 10.334 14.155 1.00 84.06 69 LYS A CA 1
ATOM 537 C C . LYS A 1 69 ? 2.041 10.352 15.596 1.00 84.06 69 LYS A C 1
ATOM 539 O O . LYS A 1 69 ? 2.769 10.822 16.473 1.00 84.06 69 LYS A O 1
ATOM 544 N N . GLN A 1 70 ? 0.817 9.902 15.857 1.00 82.69 70 GLN A N 1
ATOM 545 C CA . GLN A 1 70 ? 0.242 10.003 17.191 1.00 82.69 70 GLN A CA 1
ATOM 546 C C . GLN A 1 70 ? 0.930 9.059 18.183 1.00 82.69 70 GLN A C 1
ATOM 548 O O . GLN A 1 70 ? 1.336 7.953 17.812 1.00 82.69 70 GLN A O 1
ATOM 553 N N . PRO A 1 71 ? 1.037 9.444 19.470 1.00 74.19 71 PRO A N 1
ATOM 554 C CA . PRO A 1 71 ? 1.480 8.533 20.515 1.00 74.19 71 PRO A CA 1
ATOM 555 C C . PRO A 1 71 ? 0.528 7.334 20.554 1.00 74.19 71 PRO A C 1
ATOM 557 O O . PRO A 1 71 ? -0.644 7.482 20.899 1.00 74.19 71 PRO A O 1
ATOM 560 N N . ARG A 1 72 ? 1.028 6.156 20.162 1.00 64.75 72 ARG A N 1
ATOM 561 C CA . ARG A 1 72 ? 0.253 4.923 19.962 1.00 64.75 72 ARG A CA 1
ATOM 562 C C . ARG A 1 72 ? -0.481 4.503 21.240 1.00 64.75 72 ARG A C 1
ATOM 564 O O . ARG A 1 72 ? 0.047 3.730 22.034 1.00 64.75 72 ARG A O 1
ATOM 571 N N . ARG A 1 73 ? -1.700 5.004 21.447 1.00 62.69 73 ARG A N 1
ATOM 572 C CA . ARG A 1 73 ? -2.586 4.524 22.518 1.00 62.69 73 ARG A CA 1
ATOM 573 C C . ARG A 1 73 ? -3.441 3.356 22.041 1.00 62.69 73 ARG A C 1
ATOM 575 O O . ARG A 1 73 ? -3.564 2.395 22.783 1.00 62.69 73 ARG A O 1
ATOM 582 N N . ASN A 1 74 ? -3.941 3.401 20.801 1.00 71.56 74 ASN A N 1
ATOM 583 C CA . ASN A 1 74 ? -4.743 2.338 20.188 1.00 71.56 74 ASN A CA 1
ATOM 584 C C . ASN A 1 74 ? -4.457 2.262 18.680 1.00 71.56 74 ASN A C 1
ATOM 586 O O . ASN A 1 74 ? -4.837 3.169 17.944 1.00 71.56 74 ASN A O 1
ATOM 590 N N . ALA A 1 75 ? -3.799 1.199 18.214 1.00 79.38 75 ALA A N 1
ATOM 591 C CA . ALA A 1 75 ? -3.708 0.925 16.781 1.00 79.38 75 ALA A CA 1
ATOM 592 C C . ALA A 1 75 ? -5.079 0.482 16.251 1.00 79.38 75 ALA A C 1
ATOM 594 O O . ALA A 1 75 ? -5.758 -0.321 16.901 1.00 79.38 75 ALA A O 1
ATOM 595 N N . LEU A 1 76 ? -5.477 0.962 15.070 1.00 82.88 76 LEU A N 1
ATOM 596 C CA . LEU A 1 76 ? -6.753 0.571 14.477 1.00 82.88 76 LEU A CA 1
ATOM 597 C C . LEU A 1 76 ? -6.680 -0.893 14.017 1.00 82.88 76 LEU A C 1
ATOM 599 O O . LEU A 1 76 ? -5.966 -1.235 13.069 1.00 82.88 76 LEU A O 1
ATOM 603 N N . ALA A 1 77 ? -7.421 -1.762 14.707 1.00 81.62 77 ALA A N 1
ATOM 604 C CA . ALA A 1 77 ? -7.559 -3.171 14.357 1.00 81.62 77 ALA A CA 1
ATOM 605 C C . ALA A 1 77 ? -8.524 -3.314 13.173 1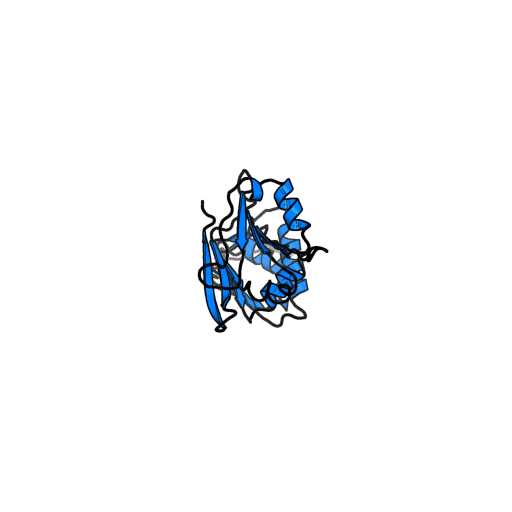.00 81.62 77 ALA A C 1
ATOM 607 O O . ALA A 1 77 ? -9.749 -3.344 13.343 1.00 81.62 77 ALA A O 1
ATOM 608 N N . LEU A 1 78 ? -7.951 -3.384 11.973 1.00 82.62 78 LEU A N 1
ATOM 609 C CA . LEU A 1 78 ? -8.677 -3.320 10.716 1.00 82.62 78 LEU A CA 1
ATOM 610 C C . LEU A 1 78 ? -8.328 -4.511 9.835 1.00 82.62 78 LEU A C 1
ATOM 612 O O . LEU A 1 78 ? -7.205 -4.644 9.369 1.00 82.62 78 LEU A O 1
ATOM 616 N N . LYS A 1 79 ? -9.295 -5.374 9.539 1.00 82.81 79 LYS A N 1
ATOM 617 C CA . LYS A 1 79 ? -9.017 -6.561 8.723 1.00 82.81 79 LYS A CA 1
ATOM 618 C C . LYS A 1 79 ? -8.738 -6.217 7.256 1.00 82.81 79 LYS A C 1
ATOM 620 O O . LYS A 1 79 ? -7.884 -6.862 6.651 1.00 82.81 79 LYS A O 1
ATOM 625 N N . CYS A 1 80 ? -9.403 -5.211 6.686 1.00 83.25 80 CYS A N 1
ATOM 626 C CA . CYS A 1 80 ? -9.235 -4.844 5.282 1.00 83.25 80 CYS A CA 1
ATOM 627 C C . CYS A 1 80 ? -9.392 -3.338 5.024 1.00 83.25 80 CYS A C 1
ATOM 629 O O . CYS A 1 80 ? -10.379 -2.737 5.445 1.00 83.25 80 CYS A O 1
ATOM 631 N N . ILE A 1 81 ? -8.461 -2.751 4.266 1.00 83.75 81 ILE A N 1
ATOM 632 C CA . ILE A 1 81 ? -8.655 -1.453 3.598 1.00 83.75 81 ILE A CA 1
ATOM 633 C C . ILE A 1 81 ? -8.917 -1.705 2.116 1.00 83.75 81 ILE A C 1
ATOM 635 O O . ILE A 1 81 ? -8.159 -2.430 1.460 1.00 83.75 81 ILE A O 1
ATOM 639 N N . ARG A 1 82 ? -9.969 -1.071 1.596 1.00 81.06 82 ARG A N 1
ATOM 640 C CA . ARG A 1 82 ? -10.335 -1.061 0.180 1.00 81.06 82 ARG A CA 1
ATOM 641 C C . ARG A 1 82 ? -10.530 0.375 -0.300 1.00 81.06 82 ARG A C 1
ATOM 643 O O . ARG A 1 82 ? -11.105 1.196 0.402 1.00 81.06 82 ARG A O 1
ATOM 650 N N . PHE A 1 83 ? -10.113 0.655 -1.524 1.00 76.44 83 PHE A N 1
ATOM 651 C CA . PHE A 1 83 ? -10.422 1.902 -2.219 1.00 76.44 83 PHE A CA 1
ATOM 652 C C . PHE A 1 83 ? -11.487 1.593 -3.284 1.00 76.44 83 PHE A C 1
ATOM 654 O O . PHE A 1 83 ? -11.277 0.724 -4.133 1.00 76.44 83 PHE A O 1
ATOM 661 N N . GLU A 1 84 ? -12.663 2.212 -3.174 1.00 65.69 84 GLU A N 1
ATOM 662 C CA . GLU A 1 84 ? -13.791 2.093 -4.104 1.00 65.69 84 GLU A CA 1
ATOM 663 C C . GLU A 1 84 ? -13.783 3.260 -5.086 1.00 65.69 84 GLU A C 1
ATOM 665 O O . GLU A 1 84 ? -13.536 4.399 -4.703 1.00 65.69 84 GLU A O 1
ATOM 670 N N . SER A 1 85 ? -14.145 2.989 -6.339 1.00 51.22 85 SER A N 1
ATOM 671 C CA . SER A 1 85 ? -13.949 3.871 -7.503 1.00 51.22 85 SER A CA 1
ATOM 672 C C . SER A 1 85 ? -12.507 3.815 -8.012 1.00 51.22 85 SER A C 1
ATOM 674 O O . SER A 1 85 ? -11.620 4.472 -7.488 1.00 51.22 85 SER A O 1
ATOM 676 N N . TYR A 1 86 ? -12.306 2.946 -9.008 1.00 52.94 86 TYR A N 1
ATOM 677 C CA . TYR A 1 86 ? -11.211 2.878 -9.982 1.00 52.94 86 TYR A CA 1
ATOM 678 C C . TYR A 1 86 ? -9.905 3.615 -9.655 1.00 52.94 86 TYR A C 1
ATOM 680 O O . TYR A 1 86 ? -9.903 4.834 -9.579 1.00 52.94 86 TYR A O 1
ATOM 688 N N . LEU A 1 87 ? -8.793 2.860 -9.657 1.00 49.25 87 LEU A N 1
ATOM 689 C CA . LEU A 1 87 ? -7.509 3.155 -10.327 1.00 49.25 87 LEU A CA 1
ATOM 690 C C . LEU A 1 87 ? -6.760 4.471 -9.959 1.00 49.25 87 LEU A C 1
ATOM 692 O O . LEU A 1 87 ? -5.549 4.459 -9.765 1.00 49.25 87 LEU A O 1
ATOM 696 N N . SER A 1 88 ? -7.416 5.617 -9.847 1.00 52.25 88 SER A N 1
ATOM 697 C CA . SER A 1 88 ? -6.844 6.937 -9.568 1.00 52.25 88 SER A CA 1
ATOM 698 C C . SER A 1 88 ? -6.633 7.240 -8.080 1.00 52.25 88 SER A C 1
ATOM 700 O O . SER A 1 88 ? -5.736 8.007 -7.756 1.00 52.25 88 SER A O 1
ATOM 702 N N . TYR A 1 89 ? -7.374 6.615 -7.161 1.00 54.38 89 TYR A N 1
ATOM 703 C CA . TYR A 1 89 ? -7.187 6.850 -5.720 1.00 54.38 89 TYR A CA 1
ATOM 704 C C . TYR A 1 89 ? -5.932 6.230 -5.148 1.00 54.38 89 TYR A C 1
ATOM 706 O O . TYR A 1 89 ? -5.156 6.914 -4.486 1.00 54.38 89 TYR A O 1
ATOM 714 N N . SER A 1 90 ? -5.724 4.935 -5.406 1.00 55.41 90 SER A N 1
ATOM 715 C CA . SER A 1 90 ? -4.483 4.275 -5.014 1.00 55.41 90 SER A CA 1
ATOM 716 C C . SER A 1 90 ? -3.311 5.034 -5.617 1.00 55.41 90 SER A C 1
ATOM 718 O O . SER A 1 90 ? -2.374 5.343 -4.899 1.00 55.41 90 SER A O 1
ATOM 720 N N . ASN A 1 91 ? -3.421 5.449 -6.881 1.00 56.31 91 ASN A N 1
ATOM 721 C CA . ASN A 1 91 ? -2.454 6.317 -7.534 1.00 56.31 91 ASN A CA 1
ATOM 722 C C . ASN A 1 91 ? -2.182 7.595 -6.788 1.00 56.31 91 ASN A C 1
ATOM 724 O O . ASN A 1 91 ? -1.055 7.782 -6.370 1.00 56.31 91 ASN A O 1
ATOM 728 N N . GLU A 1 92 ? -3.156 8.484 -6.654 1.00 58.66 92 GLU A N 1
ATOM 729 C CA . GLU A 1 92 ? -2.901 9.800 -6.090 1.00 58.66 92 GLU A CA 1
ATOM 730 C C . GLU A 1 92 ? -2.424 9.687 -4.639 1.00 58.66 92 GLU A C 1
ATOM 732 O O . GLU A 1 92 ? -1.465 10.364 -4.271 1.00 58.66 92 GLU A O 1
ATOM 737 N N . ILE A 1 93 ? -2.994 8.764 -3.850 1.00 60.94 93 ILE A N 1
ATOM 738 C CA . ILE A 1 93 ? -2.565 8.518 -2.467 1.00 60.94 93 ILE A CA 1
ATOM 739 C C . ILE A 1 93 ? -1.119 8.053 -2.444 1.00 60.94 93 ILE A C 1
ATOM 741 O O . ILE A 1 93 ? -0.358 8.558 -1.636 1.00 60.94 93 ILE A O 1
ATOM 745 N N . ILE A 1 94 ? -0.737 7.131 -3.330 1.00 59.56 94 ILE A N 1
ATOM 746 C CA . ILE A 1 94 ? 0.622 6.590 -3.439 1.00 59.56 94 ILE A CA 1
ATOM 747 C C . ILE A 1 94 ? 1.597 7.603 -4.090 1.00 59.56 94 ILE A C 1
ATOM 749 O O . ILE A 1 94 ? 2.797 7.567 -3.818 1.00 59.56 94 ILE A O 1
ATOM 753 N N . GLN A 1 95 ? 1.106 8.507 -4.945 1.00 56.09 95 GLN A N 1
ATOM 754 C CA . GLN A 1 95 ? 1.872 9.526 -5.673 1.00 56.09 95 GLN A CA 1
ATOM 755 C C . GLN A 1 95 ? 2.178 10.756 -4.809 1.00 56.09 95 GLN A C 1
ATOM 757 O O . GLN A 1 95 ? 3.272 11.314 -4.913 1.00 56.09 95 GLN A O 1
ATOM 762 N N . GLN A 1 96 ? 1.240 11.191 -3.965 1.00 56.75 96 GLN A N 1
ATOM 763 C CA . GLN A 1 96 ? 1.389 12.386 -3.127 1.00 56.75 96 GLN A CA 1
ATOM 764 C C . GLN A 1 96 ? 2.057 12.100 -1.772 1.00 56.75 96 GLN A C 1
ATOM 766 O O . GLN A 1 96 ? 2.587 13.010 -1.137 1.00 56.75 96 GLN A O 1
ATOM 771 N N . THR A 1 97 ? 2.157 10.842 -1.346 1.00 53.66 97 THR A N 1
ATOM 772 C CA . THR A 1 97 ? 2.907 10.386 -0.153 1.00 53.66 97 THR A CA 1
ATOM 773 C C . THR A 1 97 ? 4.435 10.439 -0.309 1.00 53.66 97 THR A C 1
ATOM 775 O O . THR A 1 97 ? 5.164 9.710 0.365 1.00 53.66 97 THR A O 1
ATOM 7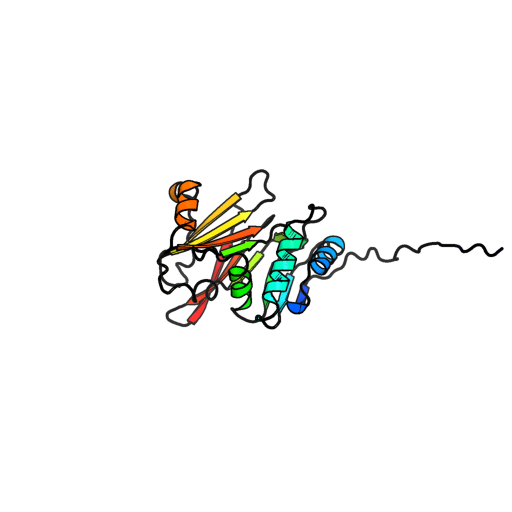78 N N . ARG A 1 98 ? 4.938 11.400 -1.097 1.00 52.78 98 ARG A N 1
ATOM 779 C CA . ARG A 1 98 ? 6.332 11.617 -1.524 1.00 52.78 98 ARG A CA 1
ATOM 780 C C . ARG A 1 98 ? 6.719 10.788 -2.748 1.00 52.78 98 ARG A C 1
ATOM 782 O O . ARG A 1 98 ? 7.510 9.856 -2.635 1.00 52.78 98 ARG A O 1
ATOM 789 N N . SER A 1 99 ? 6.254 11.207 -3.928 1.00 53.12 99 SER A N 1
ATOM 790 C CA . SER A 1 99 ? 7.096 11.073 -5.119 1.00 53.12 99 SER A CA 1
ATOM 791 C C . SER A 1 99 ? 8.377 11.852 -4.847 1.00 53.12 99 SER A C 1
ATOM 793 O O . SER A 1 99 ? 8.370 13.080 -4.869 1.00 53.12 99 SER A O 1
ATOM 795 N N . ASP A 1 100 ? 9.452 11.151 -4.499 1.00 63.03 100 ASP A N 1
ATOM 796 C CA . ASP A 1 100 ? 10.769 11.774 -4.468 1.00 63.03 100 ASP A CA 1
ATOM 797 C C . ASP A 1 100 ? 11.241 12.043 -5.907 1.00 63.03 100 ASP A C 1
ATOM 799 O O . ASP A 1 100 ? 10.624 11.595 -6.880 1.00 63.03 100 ASP A O 1
ATOM 803 N N . GLU A 1 101 ? 12.339 12.783 -6.060 1.00 67.38 101 GLU A N 1
ATOM 804 C CA . GLU A 1 101 ? 12.954 13.085 -7.365 1.00 67.38 101 GLU A CA 1
ATOM 805 C C . GLU A 1 101 ? 13.268 11.818 -8.192 1.00 67.38 101 GLU A C 1
ATOM 807 O O . GLU A 1 101 ? 13.490 11.897 -9.397 1.00 67.38 101 GLU A O 1
ATOM 812 N N . ASN A 1 102 ? 13.241 10.637 -7.562 1.00 72.81 102 ASN A N 1
ATOM 813 C CA . ASN A 1 102 ? 13.539 9.343 -8.165 1.00 72.81 102 ASN A CA 1
ATOM 814 C C . ASN A 1 102 ? 12.282 8.516 -8.481 1.00 72.81 102 ASN A C 1
ATOM 816 O O . ASN A 1 102 ? 12.388 7.316 -8.732 1.00 72.81 102 ASN A O 1
ATOM 820 N N . ASN A 1 103 ? 11.095 9.133 -8.492 1.00 75.81 103 ASN A N 1
ATOM 821 C CA . ASN A 1 103 ? 9.821 8.473 -8.792 1.00 75.81 103 ASN A CA 1
ATOM 822 C C . ASN A 1 103 ? 9.449 7.330 -7.831 1.00 75.81 103 ASN A C 1
ATOM 824 O O . ASN A 1 103 ? 8.628 6.482 -8.197 1.00 75.81 103 ASN A O 1
ATOM 828 N N . ASN A 1 104 ? 10.025 7.278 -6.628 1.00 84.19 104 ASN A N 1
ATOM 829 C CA . ASN A 1 104 ? 9.612 6.303 -5.624 1.00 84.19 104 ASN A CA 1
ATOM 830 C C . ASN A 1 104 ? 8.279 6.696 -5.012 1.00 84.19 104 ASN A C 1
ATOM 832 O O . ASN A 1 104 ? 7.869 7.849 -5.046 1.00 84.19 104 ASN A O 1
ATOM 836 N N . LEU A 1 105 ? 7.604 5.713 -4.442 1.00 84.25 105 LEU A N 1
ATOM 837 C CA . LEU A 1 105 ? 6.271 5.861 -3.901 1.00 84.25 105 LEU A CA 1
ATOM 838 C C . LEU A 1 105 ? 6.225 5.239 -2.511 1.00 84.25 105 LEU A C 1
ATOM 840 O O . LEU A 1 105 ? 6.876 4.222 -2.256 1.00 84.25 105 LEU A O 1
ATOM 844 N N . MET A 1 106 ? 5.451 5.822 -1.603 1.00 85.56 106 MET A N 1
ATOM 845 C CA . MET A 1 106 ? 5.306 5.302 -0.245 1.00 85.56 106 MET A CA 1
ATOM 846 C C . MET A 1 106 ? 3.832 5.227 0.129 1.00 85.56 106 MET A C 1
ATOM 848 O O . MET A 1 106 ? 3.086 6.133 -0.154 1.00 85.56 106 MET A O 1
ATOM 852 N N . LEU A 1 107 ? 3.376 4.180 0.787 1.00 86.44 107 LEU A N 1
ATOM 853 C CA . LEU A 1 107 ? 2.058 4.108 1.391 1.00 86.44 107 LEU A CA 1
ATOM 854 C C . LEU A 1 107 ? 2.286 3.903 2.880 1.00 86.44 107 LEU A C 1
ATOM 856 O O . LEU A 1 107 ? 2.682 2.818 3.305 1.00 86.44 107 LEU A O 1
ATOM 860 N N . ASP A 1 108 ? 2.127 4.975 3.648 1.00 85.31 108 ASP A N 1
ATOM 861 C CA . ASP A 1 108 ? 2.374 4.962 5.085 1.00 85.31 108 ASP A CA 1
ATOM 862 C C . ASP A 1 108 ? 1.071 4.682 5.842 1.00 85.31 108 ASP A C 1
ATOM 864 O O . ASP A 1 108 ? 0.211 5.548 5.977 1.00 85.31 108 ASP A O 1
ATOM 868 N N . LEU A 1 109 ? 0.926 3.436 6.284 1.00 87.31 109 LEU A N 1
ATOM 869 C CA . LEU A 1 109 ? -0.174 2.913 7.095 1.00 87.31 109 LEU A CA 1
ATOM 870 C C . LEU A 1 109 ? 0.334 2.531 8.495 1.00 87.31 109 LEU A C 1
ATOM 872 O O . LEU A 1 109 ? -0.193 1.617 9.136 1.00 87.31 109 LEU A O 1
ATOM 876 N N . ILE A 1 110 ? 1.398 3.178 8.980 1.00 87.50 110 ILE A N 1
ATOM 877 C CA . ILE A 1 110 ? 1.805 3.043 10.383 1.00 87.50 110 ILE A CA 1
ATOM 878 C C . ILE A 1 110 ? 0.635 3.490 11.278 1.00 87.50 110 ILE A C 1
ATOM 880 O O . ILE A 1 110 ? -0.043 4.472 10.983 1.00 87.50 110 ILE A O 1
ATOM 884 N N . GLY A 1 111 ? 0.370 2.742 12.352 1.00 83.00 111 GLY A N 1
ATOM 885 C CA . GLY A 1 111 ? -0.832 2.880 13.183 1.00 83.00 111 GLY A CA 1
ATOM 886 C C . GLY A 1 111 ? -1.948 1.880 12.850 1.00 83.00 111 GLY A C 1
ATOM 887 O O . GLY A 1 111 ? -2.890 1.740 13.631 1.00 83.00 111 GLY A O 1
ATOM 888 N N . PHE A 1 112 ? -1.842 1.148 11.735 1.00 84.44 112 PHE A N 1
ATOM 889 C CA . PHE A 1 112 ? -2.825 0.139 11.330 1.00 84.44 112 PHE A CA 1
ATOM 890 C C . PHE A 1 112 ? -2.310 -1.289 11.544 1.00 84.44 112 PHE A C 1
ATOM 892 O O . PHE A 1 112 ? -1.188 -1.629 11.155 1.00 84.44 112 PHE A O 1
ATOM 899 N N . ASN A 1 113 ? -3.174 -2.142 12.103 1.00 87.25 113 ASN A N 1
ATOM 900 C CA . ASN A 1 113 ? -2.963 -3.587 12.167 1.00 87.25 113 ASN A CA 1
ATOM 901 C C . ASN A 1 113 ? -3.861 -4.279 11.144 1.00 87.25 113 ASN A C 1
ATOM 903 O O . ASN A 1 113 ? -5.064 -4.411 11.378 1.00 87.25 113 ASN A O 1
ATOM 907 N N . LEU A 1 114 ? -3.267 -4.681 10.019 1.00 87.38 114 LEU A N 1
ATOM 908 C CA . LEU A 1 114 ? -3.964 -5.165 8.834 1.00 87.38 114 LEU A CA 1
ATOM 909 C C . LEU A 1 114 ? -3.838 -6.680 8.668 1.00 87.38 114 LEU A C 1
ATOM 911 O O . LEU A 1 114 ? -2.745 -7.241 8.699 1.00 87.38 114 LEU A O 1
ATOM 915 N N . ASP A 1 115 ? -4.947 -7.352 8.372 1.00 87.38 115 ASP A N 1
ATOM 916 C CA . ASP A 1 115 ? -4.863 -8.696 7.794 1.00 87.38 115 ASP A CA 1
ATOM 917 C C . ASP A 1 115 ? -4.634 -8.607 6.283 1.00 87.38 115 ASP A C 1
ATOM 919 O O . ASP A 1 115 ? -3.753 -9.283 5.759 1.00 87.38 115 ASP A O 1
ATOM 923 N N . TYR A 1 116 ? -5.391 -7.757 5.587 1.00 86.50 116 TYR A N 1
ATOM 924 C CA . TYR A 1 116 ? -5.342 -7.605 4.136 1.00 86.50 116 TYR A CA 1
ATOM 925 C C . TYR A 1 116 ? -5.242 -6.137 3.722 1.00 86.50 116 TYR A C 1
ATOM 927 O O . TYR A 1 116 ? -6.071 -5.309 4.100 1.00 86.50 116 TYR A O 1
ATOM 935 N N . LEU A 1 117 ? -4.295 -5.837 2.837 1.00 89.06 117 LEU A N 1
ATOM 936 C CA . LEU A 1 117 ? -4.336 -4.640 2.000 1.00 89.06 117 LEU A CA 1
ATOM 937 C C . LEU A 1 117 ? -4.721 -5.036 0.582 1.00 89.06 117 LEU A C 1
ATOM 939 O O . LEU A 1 117 ? -4.075 -5.895 -0.020 1.00 89.06 117 LEU A O 1
ATOM 943 N N . ILE A 1 118 ? -5.749 -4.390 0.043 1.00 86.88 118 ILE A N 1
ATOM 944 C CA . ILE A 1 118 ? -6.161 -4.556 -1.345 1.00 86.88 118 ILE A CA 1
ATOM 945 C C . ILE A 1 118 ? -5.838 -3.268 -2.094 1.00 86.88 118 ILE A C 1
ATOM 947 O O . ILE A 1 118 ? -6.345 -2.205 -1.741 1.00 86.88 118 ILE A O 1
ATOM 951 N N . THR A 1 119 ? -5.010 -3.360 -3.133 1.00 83.25 119 THR A N 1
ATOM 952 C CA . THR A 1 119 ? -4.656 -2.195 -3.949 1.00 83.25 119 THR A CA 1
ATOM 953 C C . THR A 1 119 ? -4.524 -2.549 -5.425 1.00 83.25 119 THR A C 1
ATOM 955 O O . THR A 1 119 ? -4.077 -3.640 -5.785 1.00 83.25 119 THR A O 1
ATOM 958 N N . ASP A 1 120 ? -4.928 -1.617 -6.282 1.00 80.56 120 ASP A N 1
ATOM 959 C CA . ASP A 1 120 ? -4.659 -1.668 -7.713 1.00 80.56 120 ASP A CA 1
ATOM 960 C C . ASP A 1 120 ? -3.337 -0.958 -7.987 1.00 80.56 120 ASP A C 1
ATOM 962 O O . ASP A 1 120 ? -3.183 0.228 -7.678 1.00 80.56 120 ASP A O 1
ATOM 966 N N . ILE A 1 121 ? -2.381 -1.708 -8.529 1.00 79.88 121 ILE A N 1
ATOM 967 C CA . ILE A 1 121 ? -1.029 -1.223 -8.799 1.00 79.88 121 ILE A CA 1
ATOM 968 C C . ILE A 1 121 ? -0.799 -0.882 -10.259 1.00 79.88 121 ILE A C 1
ATOM 970 O O . ILE A 1 121 ? 0.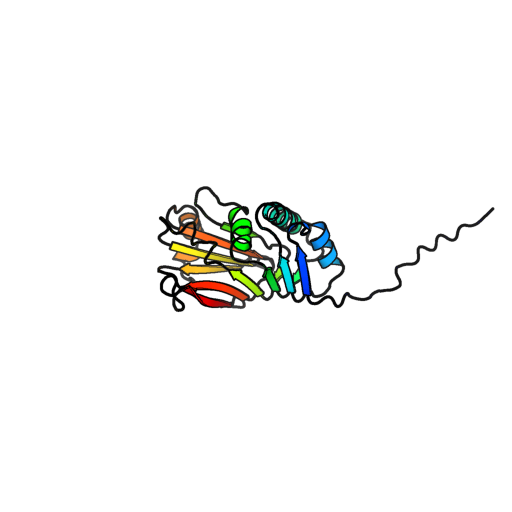225 -0.269 -10.558 1.00 79.88 121 ILE A O 1
ATOM 974 N N . GLN A 1 122 ? -1.678 -1.306 -11.173 1.00 76.38 122 GLN A N 1
ATOM 975 C CA . GLN A 1 122 ? -1.453 -1.059 -12.594 1.00 76.38 122 GLN A CA 1
ATOM 976 C C . GLN A 1 122 ? -1.267 0.422 -12.795 1.00 76.38 122 GLN A C 1
ATOM 978 O O . GLN A 1 122 ? -0.237 0.881 -13.263 1.00 76.38 122 GLN A O 1
ATOM 983 N N . ASN A 1 123 ? -2.243 1.155 -12.310 1.00 67.88 123 ASN A N 1
ATOM 984 C CA . ASN A 1 123 ? -2.323 2.577 -12.443 1.00 67.88 123 ASN A CA 1
ATOM 985 C C . ASN A 1 123 ? -1.174 3.286 -11.709 1.00 67.88 123 ASN A C 1
ATOM 987 O O . ASN A 1 123 ? -0.716 4.337 -12.164 1.00 67.88 123 ASN A O 1
ATOM 991 N N . VAL A 1 124 ? -0.674 2.692 -10.617 1.00 72.31 124 VAL A N 1
ATOM 992 C CA . VAL A 1 124 ? 0.380 3.272 -9.767 1.00 72.31 124 VAL A CA 1
ATOM 993 C C . VAL A 1 124 ? 1.667 3.384 -10.563 1.00 72.31 124 VAL A C 1
ATOM 995 O O . VAL A 1 124 ? 2.423 4.350 -10.437 1.00 72.31 124 VAL A O 1
ATOM 998 N N . PHE A 1 125 ? 1.883 2.396 -11.421 1.00 74.31 125 PHE A N 1
ATOM 999 C CA . PHE A 1 125 ? 3.078 2.280 -12.222 1.00 74.31 125 PHE A CA 1
ATOM 1000 C C . PHE A 1 125 ? 2.866 2.700 -13.678 1.00 74.31 125 PHE A C 1
ATOM 1002 O O . PHE A 1 125 ? 3.798 3.273 -14.219 1.00 74.31 125 PHE A O 1
ATOM 1009 N N . GLU A 1 126 ? 1.700 2.469 -14.301 1.00 68.25 126 GLU A N 1
ATOM 1010 C CA . GLU A 1 126 ? 1.412 2.615 -15.746 1.00 68.25 126 GLU A CA 1
ATOM 1011 C C . GLU A 1 126 ? 1.711 4.015 -16.287 1.00 68.25 126 GLU A C 1
ATOM 1013 O O . GLU A 1 126 ? 2.396 4.135 -17.301 1.00 68.25 126 GLU A O 1
ATOM 1018 N N . GLY A 1 127 ? 1.356 5.067 -15.543 1.00 63.25 127 GLY A N 1
ATOM 1019 C CA . GLY A 1 127 ? 1.716 6.448 -15.893 1.00 63.25 127 GLY A CA 1
ATOM 1020 C C . GLY A 1 127 ? 3.213 6.775 -15.776 1.00 63.25 127 GLY A C 1
ATOM 1021 O O . GLY A 1 127 ? 3.644 7.834 -16.217 1.00 63.25 127 GLY A O 1
ATOM 1022 N N . ARG A 1 128 ? 4.014 5.883 -15.180 1.00 63.44 128 ARG A N 1
ATOM 1023 C CA . ARG A 1 128 ? 5.458 6.048 -14.936 1.00 63.44 128 ARG A CA 1
ATOM 1024 C C . ARG A 1 128 ? 6.315 5.076 -15.751 1.00 63.44 128 ARG A C 1
ATOM 1026 O O . ARG A 1 128 ? 7.532 5.201 -15.741 1.00 63.44 128 ARG A O 1
ATOM 1033 N N . ILE A 1 129 ? 5.724 4.095 -16.445 1.00 62.62 129 ILE A N 1
ATOM 1034 C CA . ILE A 1 129 ? 6.480 3.001 -17.099 1.00 62.62 129 ILE A CA 1
ATOM 1035 C C . ILE A 1 129 ? 7.285 3.497 -18.299 1.00 62.62 129 ILE A C 1
ATOM 1037 O O . ILE A 1 129 ? 8.283 2.869 -18.648 1.00 62.62 129 ILE A O 1
ATOM 1041 N N . THR A 1 130 ? 6.915 4.624 -18.910 1.00 60.94 130 THR A N 1
ATOM 1042 C CA . THR A 1 130 ? 7.703 5.244 -19.983 1.00 60.94 130 THR A CA 1
ATOM 1043 C C . THR A 1 130 ? 9.076 5.666 -19.446 1.00 60.94 130 THR A C 1
ATOM 1045 O O . THR A 1 130 ? 9.227 6.742 -18.879 1.00 60.94 130 THR A O 1
ATOM 1048 N N . GLY A 1 131 ? 10.073 4.784 -19.588 1.00 62.44 131 GLY A N 1
ATOM 1049 C CA . GLY A 1 131 ? 11.454 4.974 -19.120 1.00 62.44 131 GLY A CA 1
ATOM 1050 C C . GLY A 1 131 ? 11.875 4.108 -17.923 1.00 62.44 131 GLY A C 1
ATOM 1051 O O . GLY A 1 131 ? 13.072 4.013 -17.630 1.00 62.44 131 GLY A O 1
ATOM 1052 N N . LEU A 1 132 ? 10.940 3.420 -17.255 1.00 71.75 132 LEU A N 1
ATOM 1053 C CA . LEU A 1 132 ? 11.265 2.501 -16.161 1.00 71.75 132 LEU A CA 1
ATOM 1054 C C . LEU A 1 132 ? 11.552 1.096 -16.688 1.00 71.75 132 LEU A C 1
ATOM 1056 O O . LEU A 1 132 ? 10.717 0.461 -17.326 1.00 71.75 132 LEU A O 1
ATOM 1060 N N . SER A 1 133 ? 12.721 0.571 -16.332 1.00 75.75 133 SER A N 1
ATOM 1061 C CA . SER A 1 133 ? 13.105 -0.811 -16.646 1.00 75.75 133 SER A CA 1
ATOM 1062 C C . SER A 1 133 ? 12.666 -1.804 -15.566 1.00 75.75 133 SER A C 1
ATOM 1064 O O . SER A 1 133 ? 12.580 -3.006 -15.820 1.00 75.75 133 SER A O 1
ATOM 1066 N N . LYS A 1 134 ? 12.438 -1.321 -14.334 1.00 83.81 134 LYS A N 1
ATOM 1067 C CA . LYS A 1 134 ? 12.197 -2.156 -13.151 1.00 83.81 134 LYS A CA 1
ATOM 1068 C C . LYS A 1 134 ? 11.171 -1.529 -12.219 1.00 83.81 134 LYS A C 1
ATOM 1070 O O . LYS A 1 134 ? 11.128 -0.316 -12.020 1.00 83.81 134 LYS A O 1
ATOM 1075 N N . THR A 1 135 ? 10.406 -2.398 -11.572 1.00 86.56 135 THR A N 1
ATOM 1076 C CA . THR A 1 135 ? 9.475 -2.024 -10.508 1.00 86.56 135 THR A CA 1
ATOM 1077 C C . THR A 1 135 ? 9.783 -2.866 -9.282 1.00 86.56 135 THR A C 1
ATOM 1079 O O . THR A 1 135 ? 9.944 -4.084 -9.393 1.00 86.56 135 THR A O 1
ATOM 1082 N N . SER A 1 136 ? 9.902 -2.231 -8.123 1.00 89.44 136 SER A N 1
ATOM 1083 C CA . SER A 1 136 ? 10.137 -2.913 -6.849 1.00 89.44 136 SER A CA 1
ATOM 1084 C C . SER A 1 136 ? 9.016 -2.593 -5.871 1.00 89.44 136 SER A C 1
ATOM 1086 O O . SER A 1 136 ? 8.463 -1.498 -5.895 1.00 89.44 136 SER A O 1
ATOM 1088 N N . LEU A 1 137 ? 8.700 -3.555 -5.016 1.00 91.25 137 LEU A N 1
ATOM 1089 C CA . LEU A 1 137 ? 7.748 -3.426 -3.927 1.00 91.25 137 LEU A CA 1
ATOM 1090 C C . LEU A 1 137 ? 8.472 -3.768 -2.625 1.00 91.25 137 LEU A C 1
ATOM 1092 O O . LEU A 1 137 ? 9.083 -4.827 -2.508 1.00 91.25 137 LEU A O 1
ATOM 1096 N N . GLU A 1 138 ? 8.419 -2.865 -1.658 1.00 92.50 138 GLU A N 1
ATOM 1097 C CA . GLU A 1 138 ? 8.939 -3.060 -0.309 1.00 92.50 138 GLU A CA 1
ATOM 1098 C C . GLU A 1 138 ? 7.753 -3.022 0.651 1.00 92.50 138 GLU A C 1
ATOM 1100 O O . GLU A 1 138 ? 6.989 -2.063 0.628 1.00 92.50 138 GLU A O 1
ATOM 1105 N N . VAL A 1 139 ? 7.571 -4.049 1.479 1.00 92.44 139 VAL A N 1
ATOM 1106 C CA . VAL A 1 139 ? 6.534 -4.049 2.521 1.00 92.44 139 VAL A CA 1
ATOM 1107 C C . VAL A 1 139 ? 7.198 -4.158 3.881 1.00 92.44 139 VAL A C 1
ATOM 1109 O O . VAL A 1 139 ? 7.842 -5.166 4.165 1.00 92.44 139 VAL A O 1
ATOM 1112 N N . THR A 1 140 ? 7.059 -3.123 4.707 1.00 91.94 140 THR A N 1
ATOM 1113 C CA . THR A 1 140 ? 7.676 -3.018 6.030 1.00 91.94 140 THR A CA 1
ATOM 1114 C C . THR A 1 140 ? 6.622 -3.093 7.133 1.00 91.94 140 THR A C 1
ATOM 1116 O O . THR A 1 140 ? 5.716 -2.265 7.183 1.00 91.94 140 THR A O 1
ATOM 1119 N N . THR A 1 141 ? 6.783 -4.042 8.056 1.00 91.00 141 THR A N 1
ATOM 1120 C CA . THR A 1 141 ? 5.988 -4.149 9.290 1.00 91.00 141 THR A CA 1
ATOM 1121 C C . THR A 1 141 ? 6.779 -3.613 10.480 1.00 91.00 141 THR A C 1
ATOM 1123 O O . THR A 1 141 ? 7.908 -4.066 10.700 1.00 91.00 141 THR A O 1
ATOM 1126 N N . THR A 1 142 ? 6.208 -2.691 11.258 1.00 86.50 142 THR A N 1
ATOM 1127 C CA . THR A 1 142 ? 6.910 -1.979 12.346 1.00 86.50 142 THR A CA 1
ATOM 1128 C C . THR A 1 142 ? 6.594 -2.455 13.763 1.00 86.50 142 THR A C 1
ATOM 1130 O O . THR A 1 142 ? 7.314 -2.066 14.677 1.00 86.50 142 THR A O 1
ATOM 1133 N N . ASN A 1 143 ? 5.566 -3.282 13.972 1.00 80.62 143 ASN A N 1
ATOM 1134 C CA . ASN A 1 143 ? 5.146 -3.731 15.311 1.00 80.62 143 ASN A CA 1
ATOM 1135 C C . ASN A 1 143 ? 5.897 -4.977 15.824 1.00 80.62 143 ASN A C 1
ATOM 1137 O O . ASN A 1 143 ? 5.676 -5.434 16.941 1.00 80.62 143 ASN A O 1
ATOM 1141 N N . ASN A 1 144 ? 6.792 -5.545 15.017 1.00 68.69 144 ASN A N 1
ATOM 1142 C CA . ASN A 1 144 ? 7.666 -6.632 15.452 1.00 68.69 144 ASN A CA 1
ATOM 1143 C C . ASN A 1 144 ? 8.838 -6.076 16.276 1.00 68.69 144 ASN A C 1
ATOM 1145 O O . ASN A 1 144 ? 9.309 -4.972 16.005 1.00 68.69 144 ASN A O 1
ATOM 1149 N N . VAL A 1 145 ? 9.363 -6.876 17.218 1.00 75.94 145 VAL A N 1
ATOM 1150 C CA . VAL A 1 145 ? 10.561 -6.543 18.030 1.00 75.94 145 VAL A CA 1
ATOM 1151 C C . VAL A 1 145 ? 11.713 -6.040 17.151 1.00 75.94 145 VAL A C 1
ATOM 1153 O O . VAL A 1 145 ? 12.448 -5.134 17.536 1.00 75.94 145 VAL A O 1
ATOM 1156 N N . MET A 1 146 ? 11.821 -6.581 15.933 1.00 78.44 146 MET A N 1
ATOM 1157 C CA . MET A 1 146 ? 12.584 -5.982 14.846 1.00 78.44 146 MET A CA 1
ATOM 1158 C C . MET A 1 146 ? 11.686 -5.721 13.634 1.00 78.44 146 MET A C 1
ATOM 1160 O O . MET A 1 146 ? 11.001 -6.647 13.188 1.00 78.44 146 MET A O 1
ATOM 1164 N N . PRO A 1 147 ? 11.713 -4.507 13.049 1.00 83.88 147 PRO A N 1
ATOM 1165 C CA . PRO A 1 147 ? 11.005 -4.228 11.810 1.00 83.88 147 PRO A CA 1
ATOM 1166 C C . PRO A 1 147 ? 11.399 -5.220 10.717 1.00 83.88 147 PRO A C 1
ATOM 1168 O O . PRO A 1 147 ? 12.581 -5.401 10.417 1.00 83.88 147 PRO A O 1
ATOM 1171 N N . LYS A 1 148 ? 10.401 -5.841 10.094 1.00 89.19 148 LYS A N 1
ATOM 1172 C CA . LYS A 1 148 ? 10.605 -6.785 8.991 1.00 89.19 148 LYS A CA 1
ATOM 1173 C C . LYS A 1 148 ? 10.282 -6.084 7.683 1.00 89.19 148 LYS A C 1
ATOM 1175 O O . LYS A 1 148 ? 9.268 -5.402 7.597 1.00 89.19 148 LYS A O 1
ATOM 1180 N N . THR A 1 149 ? 11.134 -6.247 6.672 1.00 90.12 149 THR A N 1
ATOM 1181 C CA . THR A 1 149 ? 10.856 -5.766 5.313 1.00 90.12 149 THR A CA 1
ATOM 1182 C C . THR A 1 149 ? 10.923 -6.920 4.328 1.00 90.12 149 THR A C 1
ATOM 1184 O O . THR A 1 149 ? 11.936 -7.613 4.255 1.00 90.12 149 THR A O 1
ATOM 1187 N N . VAL A 1 150 ? 9.848 -7.108 3.569 1.00 91.31 150 VAL A N 1
ATOM 1188 C CA . VAL A 1 150 ? 9.779 -8.052 2.454 1.00 91.31 150 VAL A CA 1
ATOM 1189 C C . VAL A 1 150 ? 10.024 -7.285 1.163 1.00 91.31 150 VAL A C 1
ATOM 1191 O O . VAL A 1 150 ? 9.381 -6.267 0.908 1.00 91.31 150 VAL A O 1
ATOM 1194 N N . TYR A 1 151 ? 10.959 -7.774 0.352 1.00 91.06 151 TYR A N 1
ATOM 1195 C CA . TYR A 1 151 ? 11.316 -7.167 -0.924 1.00 91.06 151 TYR A CA 1
ATOM 1196 C C . TYR A 1 151 ? 10.775 -8.019 -2.059 1.00 91.06 151 TYR A C 1
ATOM 1198 O O . TYR A 1 151 ? 11.038 -9.219 -2.132 1.00 91.06 151 TYR A O 1
ATOM 1206 N N . LEU A 1 152 ? 10.062 -7.388 -2.980 1.00 90.56 152 LEU A N 1
ATOM 1207 C CA . LEU A 1 152 ? 9.616 -8.007 -4.209 1.00 90.56 152 LEU A CA 1
ATOM 1208 C C . LEU A 1 152 ? 10.042 -7.164 -5.402 1.00 90.56 152 LEU A C 1
ATOM 1210 O O . LEU A 1 152 ? 10.175 -5.943 -5.325 1.00 90.56 152 LEU A O 1
ATOM 1214 N N . GLN A 1 153 ? 10.276 -7.822 -6.528 1.00 88.75 153 GLN A N 1
ATOM 1215 C CA . GLN A 1 153 ? 10.682 -7.143 -7.748 1.00 88.75 153 GLN A CA 1
ATOM 1216 C C . GLN A 1 153 ? 10.019 -7.752 -8.973 1.00 88.75 153 GLN A C 1
ATOM 1218 O O . GLN A 1 153 ? 9.927 -8.974 -9.118 1.00 88.75 153 GLN A O 1
ATOM 1223 N N . ARG A 1 154 ? 9.670 -6.871 -9.902 1.00 84.56 154 ARG A N 1
ATOM 1224 C CA . ARG A 1 154 ? 9.262 -7.184 -11.264 1.00 84.56 154 ARG A CA 1
ATOM 1225 C C . ARG A 1 154 ? 10.399 -6.899 -12.249 1.00 84.56 154 ARG A C 1
ATOM 1227 O O . ARG A 1 154 ? 11.071 -5.870 -12.142 1.00 84.56 154 ARG A O 1
ATOM 1234 N N . LYS A 1 155 ? 10.606 -7.801 -13.213 1.00 70.31 155 LYS A N 1
ATOM 1235 C CA . LYS A 1 155 ? 11.640 -7.683 -14.262 1.00 70.31 155 LYS A CA 1
ATOM 1236 C C . LYS A 1 155 ? 11.081 -7.576 -15.695 1.00 70.31 155 LYS A C 1
ATOM 1238 O O . LYS A 1 155 ? 11.876 -7.404 -16.609 1.00 70.31 155 LYS A O 1
ATOM 1243 N N . SER A 1 156 ? 9.767 -7.691 -15.907 1.00 67.94 156 SER A N 1
ATOM 1244 C CA . SER A 1 156 ? 9.152 -7.826 -17.242 1.00 67.94 156 SER A CA 1
ATOM 1245 C C . SER A 1 156 ? 7.759 -7.171 -17.342 1.00 67.94 156 SER A C 1
ATOM 1247 O O . SER A 1 156 ? 7.301 -6.521 -16.396 1.00 67.94 156 SER A O 1
ATOM 1249 N N . LYS A 1 157 ? 7.112 -7.313 -18.514 1.00 70.69 157 LYS A N 1
ATOM 1250 C CA . LYS A 1 157 ? 5.745 -6.849 -18.824 1.00 70.69 157 LYS A CA 1
ATOM 1251 C C . LYS A 1 157 ? 4.703 -7.386 -17.833 1.00 70.69 157 LYS A C 1
ATOM 1253 O O . LYS A 1 157 ? 4.903 -8.430 -17.211 1.00 70.69 157 LYS A O 1
ATOM 1258 N N . TRP A 1 158 ? 3.575 -6.681 -17.718 1.00 70.69 158 TRP A N 1
ATOM 1259 C CA . TRP A 1 158 ? 2.436 -7.097 -16.893 1.00 70.69 158 TRP A CA 1
ATOM 1260 C C . TRP A 1 158 ? 1.816 -8.382 -17.441 1.00 70.69 158 TRP A C 1
ATOM 1262 O O . TRP A 1 158 ? 1.030 -8.347 -18.382 1.00 70.69 158 TRP A O 1
ATOM 1272 N N . THR A 1 159 ? 2.183 -9.510 -16.842 1.00 71.00 159 THR A N 1
ATOM 1273 C CA . THR A 1 159 ? 1.622 -10.828 -17.146 1.00 71.00 159 THR A CA 1
ATOM 1274 C C . THR A 1 159 ? 1.186 -11.501 -15.844 1.00 71.00 159 THR A C 1
ATOM 1276 O O . THR A 1 159 ? 1.807 -11.238 -14.805 1.00 71.00 159 THR A O 1
ATOM 1279 N N . PRO A 1 160 ? 0.146 -12.356 -15.874 1.00 68.75 160 PRO A N 1
ATOM 1280 C CA . PRO A 1 160 ? -0.347 -13.064 -14.691 1.00 68.75 160 PRO A CA 1
ATOM 1281 C C . PRO A 1 160 ? 0.748 -13.801 -13.920 1.00 68.75 160 PRO A C 1
ATOM 1283 O O . PRO A 1 160 ? 0.800 -13.724 -12.694 1.00 68.75 160 PRO A O 1
ATOM 1286 N N . ASP A 1 161 ? 1.674 -14.419 -14.649 1.00 67.31 161 ASP A N 1
ATOM 1287 C CA . ASP A 1 161 ? 2.706 -15.284 -14.079 1.00 67.31 161 ASP A CA 1
ATOM 1288 C C . ASP A 1 161 ? 3.901 -14.517 -13.487 1.00 67.31 161 ASP A C 1
ATOM 1290 O O . ASP A 1 161 ? 4.734 -15.104 -12.803 1.00 67.31 161 ASP A O 1
ATOM 1294 N N . ASN A 1 162 ? 4.023 -13.205 -13.739 1.00 66.44 162 ASN A N 1
ATOM 1295 C CA . ASN A 1 162 ? 5.221 -12.424 -13.393 1.00 66.44 162 ASN A CA 1
ATOM 1296 C C . ASN A 1 162 ? 4.919 -11.025 -12.828 1.00 66.44 162 ASN A C 1
ATOM 1298 O O . ASN A 1 162 ? 5.606 -10.054 -13.161 1.00 66.44 162 ASN A O 1
ATOM 1302 N N . LEU A 1 163 ? 3.924 -10.892 -11.944 1.00 75.69 163 LEU A N 1
ATOM 1303 C CA . LEU A 1 163 ? 3.624 -9.591 -11.329 1.00 75.69 163 LEU A CA 1
ATOM 1304 C C . LEU A 1 163 ? 4.758 -9.131 -10.392 1.00 75.69 163 LEU A C 1
ATOM 1306 O O . LEU A 1 163 ? 5.341 -8.066 -10.587 1.00 75.69 163 LEU A O 1
ATOM 1310 N N . PHE A 1 164 ? 5.104 -9.952 -9.398 1.00 84.81 164 PHE A N 1
ATOM 1311 C CA . PHE A 1 164 ? 6.187 -9.695 -8.452 1.00 84.81 164 PHE A CA 1
ATOM 1312 C C . PHE A 1 164 ? 6.808 -11.002 -7.973 1.00 84.81 164 PHE A C 1
ATOM 1314 O O . PHE A 1 164 ? 6.104 -11.918 -7.564 1.00 84.81 164 PHE A O 1
ATOM 1321 N N . ASN A 1 165 ? 8.137 -11.048 -7.963 1.00 86.62 165 ASN A N 1
ATOM 1322 C CA . ASN A 1 165 ? 8.895 -12.163 -7.411 1.00 86.62 165 ASN A CA 1
ATOM 1323 C C . ASN A 1 165 ? 9.528 -11.755 -6.084 1.00 86.62 165 ASN A C 1
ATOM 1325 O O . ASN A 1 165 ? 10.118 -10.672 -5.997 1.00 86.62 165 ASN A O 1
ATOM 1329 N N . LEU A 1 166 ? 9.442 -12.630 -5.081 1.00 87.75 166 LEU A N 1
ATOM 1330 C CA . LEU A 1 166 ? 10.131 -12.451 -3.806 1.00 87.75 166 LEU A CA 1
ATOM 1331 C C . LEU A 1 166 ? 11.648 -12.357 -4.038 1.00 87.75 166 LEU A C 1
ATOM 1333 O O . LEU A 1 166 ? 12.221 -13.071 -4.866 1.00 87.75 166 LEU A O 1
ATOM 1337 N N . ARG A 1 167 ? 12.298 -11.435 -3.328 1.00 88.19 167 ARG A N 1
ATOM 1338 C CA . ARG A 1 167 ? 13.746 -11.227 -3.353 1.00 88.19 167 ARG A CA 1
ATOM 1339 C C . ARG A 1 167 ? 14.285 -11.298 -1.930 1.00 88.19 167 ARG A C 1
ATOM 1341 O O . ARG A 1 167 ? 14.117 -10.374 -1.144 1.00 88.19 167 ARG A O 1
ATOM 1348 N N . ASP A 1 168 ? 14.974 -12.384 -1.639 1.00 83.19 168 ASP A N 1
ATOM 1349 C CA . ASP A 1 168 ? 15.588 -12.713 -0.349 1.00 83.19 168 ASP A CA 1
ATOM 1350 C C . ASP A 1 168 ? 17.120 -12.573 -0.362 1.00 83.19 168 ASP A C 1
ATOM 1352 O O . ASP A 1 168 ? 17.740 -12.389 0.681 1.00 83.19 168 ASP A O 1
ATOM 1356 N N . SER A 1 169 ? 17.746 -12.604 -1.542 1.00 81.00 169 SER A N 1
ATOM 1357 C CA . SER A 1 169 ? 19.203 -12.481 -1.657 1.00 81.00 169 SER A CA 1
ATOM 1358 C C . SER A 1 169 ? 19.758 -11.202 -1.001 1.00 81.00 169 SER A C 1
ATOM 1360 O O . SER A 1 169 ? 19.174 -10.118 -1.094 1.00 81.00 169 SER A O 1
ATOM 1362 N N . ASN A 1 170 ? 20.963 -11.293 -0.427 1.00 74.94 170 ASN A N 1
ATOM 1363 C CA . ASN A 1 170 ? 21.675 -10.163 0.195 1.00 74.94 170 ASN A CA 1
ATOM 1364 C C . ASN A 1 170 ? 21.847 -8.953 -0.738 1.00 74.94 170 ASN A C 1
ATOM 1366 O O . ASN A 1 170 ? 21.895 -7.808 -0.287 1.00 74.94 170 ASN A O 1
ATOM 1370 N N . GLN A 1 171 ? 21.890 -9.200 -2.050 1.00 70.94 171 GLN A N 1
ATOM 1371 C CA . GLN A 1 171 ? 21.931 -8.169 -3.087 1.00 70.94 171 GLN A CA 1
ATOM 1372 C C . GLN A 1 171 ? 20.655 -7.322 -3.154 1.00 70.94 171 GLN A C 1
ATOM 1374 O O . GLN A 1 171 ? 20.659 -6.286 -3.813 1.00 70.94 171 GLN A O 1
ATOM 1379 N N . TYR A 1 172 ? 19.574 -7.751 -2.500 1.00 72.00 172 TYR A N 1
ATOM 1380 C CA . TYR A 1 172 ? 18.323 -7.013 -2.410 1.00 72.00 172 TYR A CA 1
ATOM 1381 C C . TYR A 1 172 ? 18.036 -6.476 -1.013 1.00 72.00 172 TYR A C 1
ATOM 1383 O O . TYR A 1 172 ? 17.502 -5.371 -0.908 1.00 72.00 172 TYR A O 1
ATOM 1391 N N . VAL A 1 173 ? 18.404 -7.224 0.023 1.00 77.94 173 VAL A N 1
ATOM 1392 C CA . VAL A 1 173 ? 18.039 -6.914 1.411 1.00 77.94 173 VAL A CA 1
ATOM 1393 C C . VAL A 1 173 ? 19.000 -5.910 2.057 1.00 77.94 173 VAL A C 1
ATOM 1395 O O . VAL A 1 173 ? 18.598 -5.157 2.943 1.00 77.94 173 VAL A O 1
ATOM 1398 N N . ASN A 1 174 ? 20.263 -5.841 1.614 1.00 86.81 174 ASN A N 1
ATOM 1399 C CA . ASN A 1 174 ? 21.228 -4.946 2.249 1.00 86.81 174 ASN A CA 1
ATOM 1400 C C . ASN A 1 174 ? 20.919 -3.452 1.996 1.00 86.81 174 ASN A C 1
ATOM 1402 O O . ASN A 1 174 ? 20.389 -3.045 0.955 1.00 86.81 174 ASN A O 1
ATOM 1406 N N . LYS A 1 175 ? 21.295 -2.605 2.964 1.00 86.38 175 LYS A N 1
ATOM 1407 C CA . LYS A 1 175 ? 21.003 -1.160 2.956 1.00 86.38 175 LYS A CA 1
ATOM 1408 C C . LYS A 1 175 ? 21.573 -0.444 1.726 1.00 86.38 175 LYS A C 1
ATOM 1410 O O . LYS A 1 175 ? 20.923 0.434 1.165 1.00 86.38 175 LYS A O 1
ATOM 1415 N N . ASN A 1 176 ? 22.758 -0.841 1.266 1.00 88.38 176 ASN A N 1
ATOM 1416 C CA . ASN A 1 176 ? 23.418 -0.217 0.118 1.00 88.38 176 ASN A CA 1
ATOM 1417 C C . ASN A 1 176 ? 22.704 -0.529 -1.204 1.00 88.38 176 ASN A C 1
ATOM 1419 O O . ASN A 1 176 ? 22.543 0.350 -2.048 1.00 88.38 176 ASN A O 1
ATOM 1423 N N . ALA A 1 177 ? 22.246 -1.763 -1.401 1.00 86.81 177 ALA A N 1
ATOM 1424 C CA . ALA A 1 177 ? 21.467 -2.150 -2.567 1.00 86.81 177 ALA A CA 1
ATOM 1425 C C . ALA A 1 177 ? 20.097 -1.483 -2.570 1.00 86.81 177 ALA A C 1
ATOM 1427 O O . ALA A 1 177 ? 19.683 -0.966 -3.607 1.00 86.81 177 ALA A O 1
ATOM 1428 N N . ARG A 1 178 ? 19.441 -1.417 -1.407 1.00 88.12 178 ARG A N 1
ATOM 1429 C CA . ARG A 1 178 ? 18.209 -0.646 -1.239 1.00 88.12 178 ARG A CA 1
ATOM 1430 C C . ARG A 1 178 ? 18.406 0.816 -1.643 1.00 88.12 178 ARG A C 1
ATOM 1432 O O . ARG A 1 178 ? 17.673 1.313 -2.490 1.00 88.12 178 ARG A O 1
ATOM 1439 N N . ASN A 1 179 ? 19.443 1.473 -1.126 1.00 88.31 179 ASN A N 1
ATOM 1440 C CA . ASN A 1 179 ? 19.752 2.863 -1.471 1.00 88.31 179 ASN A CA 1
ATOM 1441 C C . ASN A 1 179 ? 20.030 3.053 -2.969 1.00 88.31 179 ASN A C 1
ATOM 1443 O O . ASN A 1 179 ? 19.594 4.043 -3.546 1.00 88.31 179 ASN A O 1
ATOM 1447 N N . ARG A 1 180 ? 20.719 2.105 -3.617 1.00 88.38 180 ARG A N 1
ATOM 1448 C CA . ARG A 1 180 ? 20.937 2.147 -5.073 1.00 88.38 180 ARG A CA 1
ATOM 1449 C C . ARG A 1 180 ? 19.633 2.040 -5.862 1.00 88.38 180 ARG A C 1
ATOM 1451 O O . ARG A 1 180 ? 19.500 2.727 -6.865 1.00 88.38 180 ARG A O 1
ATOM 1458 N N . ARG A 1 181 ? 18.676 1.214 -5.417 1.00 88.38 181 ARG A N 1
ATOM 1459 C CA . ARG A 1 181 ? 17.348 1.132 -6.049 1.00 88.38 181 ARG A CA 1
ATOM 1460 C C . ARG A 1 181 ? 16.567 2.428 -5.885 1.00 88.38 181 ARG A C 1
ATOM 1462 O O . ARG A 1 181 ? 16.060 2.928 -6.874 1.00 88.38 181 ARG A O 1
ATOM 1469 N N . LEU A 1 182 ? 16.536 2.979 -4.671 1.00 87.19 182 LEU A N 1
ATOM 1470 C CA . LEU A 1 182 ? 15.836 4.234 -4.385 1.00 87.19 182 LEU A CA 1
ATOM 1471 C C . LEU A 1 182 ? 16.411 5.422 -5.172 1.00 87.19 182 LEU A C 1
ATOM 1473 O O . LEU A 1 182 ? 15.681 6.340 -5.500 1.00 87.19 182 LEU A O 1
ATOM 1477 N N . LYS A 1 183 ? 17.705 5.411 -5.509 1.00 88.69 183 LYS A N 1
ATOM 1478 C CA . LYS A 1 183 ? 18.341 6.458 -6.330 1.00 88.69 183 LYS A CA 1
ATOM 1479 C C . LYS A 1 183 ? 18.310 6.175 -7.837 1.00 88.69 183 LYS A C 1
ATOM 1481 O O . LYS A 1 183 ? 18.917 6.907 -8.611 1.00 88.69 183 LYS A O 1
ATOM 1486 N N . SER A 1 184 ? 17.711 5.066 -8.270 1.00 86.25 184 SER A N 1
ATOM 1487 C CA . SER A 1 184 ? 17.760 4.655 -9.671 1.00 86.25 184 SER A CA 1
ATOM 1488 C C . SER A 1 184 ? 16.648 5.324 -10.465 1.00 86.25 184 SER A C 1
ATOM 1490 O O . SER A 1 184 ? 15.483 5.002 -10.284 1.00 86.25 184 SER A O 1
ATOM 1492 N N . VAL A 1 185 ? 17.018 6.132 -11.458 1.00 83.81 185 VAL A N 1
ATOM 1493 C CA . VAL A 1 185 ? 16.067 6.734 -12.414 1.00 83.81 185 VAL A CA 1
ATOM 1494 C C . VAL A 1 185 ? 15.303 5.704 -13.260 1.00 83.81 185 VAL A C 1
ATOM 1496 O O . VAL A 1 185 ? 14.282 6.018 -13.858 1.00 83.81 185 VAL A O 1
ATOM 1499 N N . HIS A 1 186 ? 15.780 4.455 -13.302 1.00 84.69 186 HIS A N 1
ATOM 1500 C CA . HIS A 1 186 ? 15.173 3.361 -14.065 1.00 84.69 186 HIS A CA 1
ATOM 1501 C C . HIS A 1 186 ? 14.369 2.383 -13.202 1.00 84.69 186 HIS A C 1
ATOM 1503 O O . HIS A 1 186 ? 13.893 1.368 -13.729 1.00 84.69 186 HIS A O 1
ATOM 1509 N N . THR A 1 187 ? 14.269 2.636 -11.893 1.00 86.00 187 THR A N 1
ATOM 1510 C CA . THR A 1 187 ? 13.549 1.782 -10.946 1.00 86.00 187 THR A CA 1
ATOM 1511 C C . THR A 1 187 ? 12.561 2.613 -10.147 1.00 86.00 187 THR A C 1
ATOM 1513 O O . THR A 1 187 ? 12.965 3.498 -9.413 1.00 86.00 187 THR A O 1
ATOM 1516 N N . CYS A 1 188 ? 11.280 2.266 -10.210 1.00 86.88 188 CYS A N 1
ATOM 1517 C CA . CYS A 1 188 ? 10.298 2.791 -9.263 1.00 86.88 188 CYS A CA 1
ATOM 1518 C C . CYS A 1 188 ? 10.152 1.809 -8.100 1.00 86.88 188 CYS A C 1
ATOM 1520 O O . CYS A 1 188 ? 9.936 0.608 -8.321 1.00 86.88 188 CYS A O 1
ATOM 1522 N N . VAL A 1 189 ? 10.288 2.303 -6.870 1.00 88.62 189 VAL A N 1
ATOM 1523 C CA . VAL A 1 189 ? 10.069 1.522 -5.649 1.00 88.62 189 VAL A CA 1
ATOM 1524 C C . VAL A 1 189 ? 8.772 1.973 -4.982 1.00 88.62 189 VAL A C 1
ATOM 1526 O O . VAL A 1 189 ? 8.684 3.109 -4.533 1.00 88.62 189 VAL A O 1
ATOM 1529 N N . LEU A 1 190 ? 7.790 1.078 -4.869 1.00 89.56 190 LEU A N 1
ATOM 1530 C CA . LEU A 1 190 ? 6.618 1.260 -4.011 1.00 89.56 190 LEU A CA 1
ATOM 1531 C C . LEU A 1 190 ? 6.918 0.693 -2.624 1.00 89.56 190 LEU A C 1
ATOM 1533 O O . LEU A 1 190 ? 7.169 -0.498 -2.489 1.00 89.56 190 LEU A O 1
ATOM 1537 N N . THR A 1 191 ? 6.880 1.530 -1.595 1.00 90.81 191 THR A N 1
ATOM 1538 C CA . THR A 1 191 ? 7.109 1.132 -0.202 1.00 90.81 191 THR A CA 1
ATOM 1539 C C . THR A 1 191 ? 5.802 1.174 0.573 1.00 90.81 191 THR A C 1
ATOM 1541 O O . THR A 1 191 ? 5.252 2.246 0.750 1.00 90.81 191 THR A O 1
ATOM 1544 N N . ILE A 1 192 ? 5.319 0.058 1.099 1.00 91.38 192 ILE A N 1
ATOM 1545 C CA . ILE A 1 192 ? 4.151 -0.007 1.983 1.00 91.38 192 ILE A CA 1
ATOM 1546 C C . ILE A 1 192 ? 4.656 -0.183 3.412 1.00 91.38 192 ILE A C 1
ATOM 1548 O O . ILE A 1 192 ? 5.419 -1.109 3.681 1.00 91.38 192 ILE A O 1
ATOM 1552 N N . LYS A 1 193 ? 4.246 0.684 4.335 1.00 91.56 193 LYS A N 1
ATOM 1553 C CA . LYS A 1 193 ? 4.563 0.564 5.764 1.00 91.56 193 LYS A CA 1
ATOM 1554 C C . LYS A 1 193 ? 3.285 0.367 6.553 1.00 91.56 193 LYS A C 1
ATOM 1556 O O . LYS A 1 193 ? 2.318 1.063 6.291 1.00 91.56 193 LYS A O 1
ATOM 1561 N N . ALA A 1 194 ? 3.285 -0.547 7.511 1.00 90.44 194 ALA A N 1
ATOM 1562 C CA . ALA A 1 194 ? 2.185 -0.732 8.452 1.00 90.44 194 ALA A CA 1
ATOM 1563 C C . ALA A 1 194 ? 2.721 -1.243 9.791 1.00 90.44 194 ALA A C 1
ATOM 1565 O O . ALA A 1 194 ? 3.832 -1.774 9.844 1.00 90.44 194 ALA A O 1
ATOM 1566 N N . ASP A 1 195 ? 1.940 -1.140 10.868 1.00 89.12 195 ASP A N 1
ATOM 1567 C CA . ASP A 1 195 ? 2.331 -1.765 12.137 1.00 89.12 195 ASP A CA 1
ATOM 1568 C C . ASP A 1 195 ? 2.311 -3.291 12.001 1.00 89.12 195 ASP A C 1
ATOM 1570 O O . ASP A 1 195 ? 3.319 -3.951 12.272 1.00 89.12 195 ASP A O 1
ATOM 1574 N N . SER A 1 196 ? 1.236 -3.846 11.447 1.00 90.88 196 SER A N 1
ATOM 1575 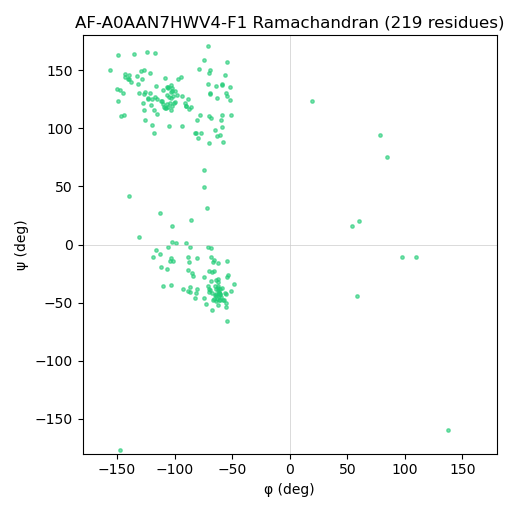C CA . SER A 1 196 ? 1.211 -5.229 10.964 1.00 90.88 196 SER A CA 1
ATOM 1576 C C . SER A 1 196 ? 0.447 -5.337 9.650 1.00 90.88 196 SER A C 1
ATOM 1578 O O . SER A 1 196 ? -0.504 -4.597 9.407 1.00 90.88 196 SER A O 1
ATOM 1580 N N . ILE A 1 197 ? 0.897 -6.243 8.781 1.00 92.75 197 ILE A N 1
ATOM 1581 C CA . ILE A 1 197 ? 0.199 -6.613 7.553 1.00 92.75 197 ILE A CA 1
ATOM 1582 C C . ILE A 1 197 ? 0.484 -8.078 7.210 1.00 92.75 197 ILE A C 1
ATOM 1584 O O . ILE A 1 197 ? 1.643 -8.469 7.082 1.00 92.75 197 ILE A O 1
ATOM 1588 N N . HIS A 1 198 ? -0.560 -8.902 7.075 1.00 92.44 198 HIS A N 1
ATOM 1589 C CA . HIS A 1 198 ? -0.401 -10.335 6.786 1.00 92.44 198 HIS A CA 1
ATOM 1590 C C . HIS A 1 198 ? -0.447 -10.665 5.297 1.00 92.44 198 HIS A C 1
ATOM 1592 O O . HIS A 1 198 ? 0.300 -11.528 4.833 1.00 92.44 198 HIS A O 1
ATOM 1598 N N . TYR A 1 199 ? -1.311 -9.986 4.551 1.00 92.31 199 TYR A N 1
ATOM 1599 C CA . TYR A 1 199 ? -1.536 -10.249 3.142 1.00 92.31 199 TYR A CA 1
ATOM 1600 C C . TYR A 1 199 ? -1.641 -8.945 2.361 1.00 92.31 199 TYR A C 1
ATOM 1602 O O . TYR A 1 199 ? -2.288 -7.986 2.783 1.00 92.31 199 TYR A O 1
ATOM 1610 N N . VAL A 1 200 ? -1.044 -8.932 1.175 1.00 91.31 200 VAL A N 1
ATOM 1611 C CA . VAL A 1 200 ? -1.216 -7.852 0.202 1.00 91.31 200 VAL A CA 1
ATOM 1612 C C . VAL A 1 200 ? -1.780 -8.462 -1.067 1.00 91.31 200 VAL A C 1
ATOM 1614 O O . VAL A 1 200 ? -1.150 -9.330 -1.668 1.00 91.31 200 VAL A O 1
ATOM 1617 N N . ARG A 1 201 ? -2.963 -8.014 -1.483 1.00 89.31 201 ARG A N 1
ATOM 1618 C CA . ARG A 1 201 ? -3.559 -8.385 -2.762 1.00 89.31 201 ARG A CA 1
ATOM 1619 C C . ARG A 1 201 ? -3.406 -7.232 -3.740 1.00 89.31 201 ARG A C 1
ATOM 1621 O O . ARG A 1 201 ? -3.962 -6.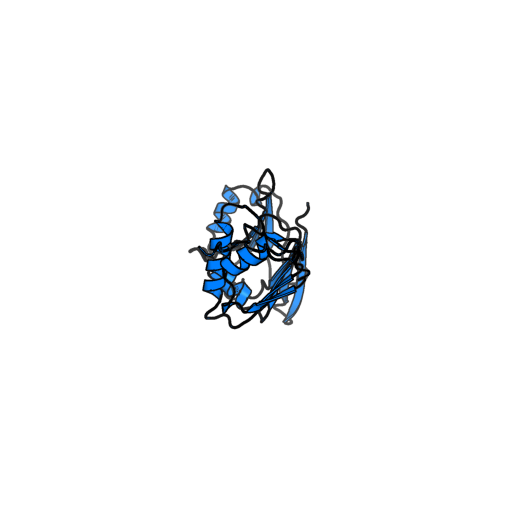154 -3.535 1.00 89.31 201 ARG A O 1
ATOM 1628 N N . LEU A 1 202 ? -2.651 -7.490 -4.796 1.00 87.12 202 LEU A N 1
ATOM 1629 C CA . LEU A 1 202 ? -2.365 -6.543 -5.861 1.00 87.12 202 LEU A CA 1
ATOM 1630 C C . LEU A 1 202 ? -3.226 -6.880 -7.070 1.00 87.12 202 LEU A C 1
ATOM 1632 O O . LEU A 1 202 ? -3.265 -8.042 -7.475 1.00 87.12 202 LEU A O 1
ATOM 1636 N N . TYR A 1 203 ? -3.878 -5.877 -7.644 1.00 84.81 203 TYR A N 1
ATOM 1637 C CA . TYR A 1 203 ? -4.628 -5.992 -8.892 1.00 84.81 203 TYR A CA 1
ATOM 1638 C C . TYR A 1 203 ? -3.905 -5.274 -10.025 1.00 84.81 203 TYR A C 1
ATOM 1640 O O . TYR A 1 203 ? -3.278 -4.234 -9.814 1.00 84.81 203 TYR A O 1
ATOM 1648 N N . CYS A 1 204 ? -3.971 -5.862 -11.216 1.00 81.94 204 CYS A N 1
ATOM 1649 C CA . CYS A 1 204 ? -3.457 -5.276 -12.443 1.00 81.94 204 CYS A CA 1
ATOM 1650 C C . CYS A 1 204 ? -4.180 -5.885 -13.650 1.00 81.94 204 CYS A C 1
ATOM 1652 O O . CYS A 1 204 ? -4.592 -7.044 -13.606 1.00 81.94 204 CYS A O 1
ATOM 1654 N N . HIS A 1 205 ? -4.323 -5.130 -14.731 1.00 80.44 205 HIS A N 1
ATOM 1655 C CA . HIS A 1 205 ? -4.778 -5.636 -16.017 1.00 80.44 205 HIS A CA 1
ATOM 1656 C C . HIS A 1 205 ? -3.574 -5.979 -16.893 1.00 80.44 205 HIS A C 1
ATOM 1658 O O . HIS A 1 205 ? -2.532 -5.320 -16.880 1.00 80.44 205 HIS A O 1
ATOM 1664 N N . SER A 1 206 ? -3.723 -7.040 -17.676 1.00 73.81 206 SER A N 1
ATOM 1665 C CA . SER A 1 206 ? -2.713 -7.443 -18.652 1.00 73.81 206 SER A CA 1
ATOM 1666 C C . SER A 1 206 ? -2.559 -6.373 -19.723 1.00 73.81 206 SER A C 1
ATOM 1668 O O . SER A 1 206 ? -3.551 -5.855 -20.238 1.00 73.81 206 SER A O 1
ATOM 1670 N N . GLN A 1 207 ? -1.311 -6.073 -20.082 1.00 70.50 207 GLN A N 1
ATOM 1671 C CA . GLN A 1 207 ? -1.023 -5.132 -21.166 1.00 70.50 207 GLN A CA 1
ATOM 1672 C C . GLN A 1 207 ? -1.563 -5.620 -22.510 1.00 70.50 207 GLN A C 1
ATOM 1674 O O . GLN A 1 207 ? -1.965 -4.802 -23.331 1.00 70.50 207 GLN A O 1
ATOM 1679 N N . ASP A 1 208 ? -1.594 -6.937 -22.718 1.00 72.62 208 ASP A N 1
ATOM 1680 C CA . ASP A 1 208 ? -1.881 -7.514 -24.029 1.00 72.62 208 ASP A CA 1
ATOM 1681 C C . ASP A 1 208 ? -3.388 -7.687 -24.274 1.00 72.62 208 ASP A C 1
ATOM 1683 O O . ASP A 1 208 ? -3.863 -7.474 -25.386 1.00 72.62 208 ASP A O 1
ATOM 1687 N N . ASN A 1 209 ? -4.166 -8.048 -23.246 1.00 75.00 209 ASN A N 1
ATOM 1688 C CA . ASN A 1 209 ? -5.592 -8.376 -23.401 1.00 75.00 209 ASN A CA 1
ATOM 1689 C C . ASN A 1 209 ? -6.522 -7.667 -22.404 1.00 75.00 209 ASN A C 1
ATOM 1691 O O . ASN A 1 209 ? -7.712 -7.974 -22.364 1.00 75.00 209 ASN A O 1
ATOM 1695 N N . ARG A 1 210 ? -5.996 -6.741 -21.587 1.00 75.88 210 ARG A N 1
ATOM 1696 C CA . ARG A 1 210 ? -6.732 -6.006 -20.539 1.00 75.88 210 ARG A CA 1
ATOM 1697 C C . ARG A 1 210 ? -7.484 -6.896 -19.542 1.00 75.88 210 ARG A C 1
ATOM 1699 O O . ARG A 1 210 ? -8.337 -6.405 -18.810 1.00 75.88 210 ARG A O 1
ATOM 1706 N N . HIS A 1 211 ? -7.172 -8.189 -19.471 1.00 82.31 211 HIS A N 1
ATOM 1707 C CA . HIS A 1 211 ? -7.783 -9.079 -18.496 1.00 82.31 211 HIS A CA 1
ATOM 1708 C C . HIS A 1 211 ? -7.278 -8.719 -17.098 1.00 82.31 211 HIS A C 1
ATOM 1710 O O . HIS A 1 211 ? -6.067 -8.616 -16.888 1.00 82.31 211 HIS A O 1
ATOM 1716 N N . LEU A 1 212 ? -8.197 -8.535 -16.149 1.00 82.12 212 LEU A N 1
ATOM 1717 C CA . LEU A 1 212 ? -7.861 -8.295 -14.750 1.00 82.12 212 LEU A CA 1
ATOM 1718 C C . LEU A 1 212 ? -7.277 -9.568 -14.137 1.00 82.12 212 LEU A C 1
ATOM 1720 O O . LEU A 1 212 ? -7.872 -10.642 -14.206 1.00 82.12 212 LEU A O 1
ATOM 1724 N N . PHE A 1 213 ? -6.138 -9.448 -13.477 1.00 83.31 213 PHE A N 1
ATOM 1725 C CA . PHE A 1 213 ? -5.575 -10.519 -12.671 1.00 83.31 213 PHE A CA 1
ATOM 1726 C C . PHE A 1 213 ? -5.085 -9.977 -11.329 1.00 83.31 213 PHE A C 1
ATOM 1728 O O . PHE A 1 213 ? -4.972 -8.766 -11.119 1.00 83.31 213 PHE A O 1
ATOM 1735 N N . SER A 1 214 ? -4.848 -10.882 -10.377 1.00 86.69 214 SER A N 1
ATOM 1736 C CA . SER A 1 214 ? -4.428 -10.501 -9.030 1.00 86.69 214 SER A CA 1
ATOM 1737 C C . SER A 1 214 ? -3.355 -11.419 -8.470 1.00 86.69 214 SER A C 1
ATOM 1739 O O . SER A 1 214 ? -3.450 -12.632 -8.635 1.00 86.69 214 SER A O 1
ATOM 1741 N N . LEU A 1 215 ? -2.404 -10.844 -7.736 1.00 87.00 215 LEU A N 1
ATOM 1742 C CA . LEU A 1 215 ? -1.417 -11.571 -6.941 1.00 87.00 215 LEU A CA 1
ATOM 1743 C C . LEU A 1 215 ? -1.718 -11.371 -5.456 1.00 87.00 215 LEU A C 1
ATOM 1745 O O . LEU A 1 215 ? -1.909 -10.239 -5.015 1.00 87.00 215 LEU A O 1
ATOM 1749 N N . ILE A 1 216 ? -1.711 -12.456 -4.683 1.00 89.56 216 ILE A N 1
ATOM 1750 C CA . ILE A 1 216 ? -1.746 -12.399 -3.219 1.00 89.56 216 ILE A CA 1
ATOM 1751 C C . ILE A 1 216 ? -0.344 -12.702 -2.698 1.00 89.56 216 ILE A C 1
ATOM 1753 O O . ILE A 1 216 ? 0.209 -13.768 -2.955 1.00 89.56 216 ILE A O 1
ATOM 1757 N N . ILE A 1 217 ? 0.219 -11.762 -1.948 1.00 89.75 217 ILE A N 1
ATOM 1758 C CA . ILE A 1 217 ? 1.506 -11.897 -1.274 1.00 89.75 217 ILE A CA 1
ATOM 1759 C C . ILE A 1 217 ? 1.230 -12.242 0.188 1.00 89.75 217 ILE A C 1
ATOM 1761 O O . ILE A 1 217 ? 0.552 -11.482 0.880 1.00 89.75 217 ILE A O 1
ATOM 1765 N N . ASN A 1 218 ? 1.764 -13.370 0.656 1.00 90.44 218 ASN A N 1
ATOM 1766 C CA . ASN A 1 218 ? 1.722 -13.771 2.061 1.00 90.44 218 ASN A CA 1
ATOM 1767 C C . ASN A 1 218 ? 2.972 -13.254 2.792 1.00 90.44 218 ASN A C 1
ATOM 1769 O O . ASN A 1 218 ? 4.095 -13.580 2.411 1.00 90.44 218 ASN A O 1
ATOM 1773 N N . LEU A 1 219 ? 2.769 -12.458 3.839 1.00 89.38 219 LEU A N 1
ATOM 1774 C CA . LEU A 1 219 ? 3.825 -11.810 4.620 1.00 89.38 219 LEU A CA 1
ATOM 1775 C C . LEU A 1 219 ? 4.041 -12.453 6.002 1.00 89.38 219 LEU A C 1
ATOM 1777 O O . LEU A 1 219 ? 4.956 -12.038 6.711 1.00 89.38 219 LEU A O 1
ATOM 1781 N N . ARG A 1 220 ? 3.251 -13.480 6.367 1.00 83.06 220 ARG A N 1
ATOM 1782 C CA . ARG A 1 220 ? 3.307 -14.184 7.670 1.00 83.06 220 ARG A CA 1
ATOM 1783 C C . ARG A 1 220 ? 4.544 -15.067 7.889 1.00 83.06 220 ARG A C 1
ATOM 1785 O O . ARG A 1 220 ? 4.635 -15.703 8.934 1.00 83.06 220 ARG A O 1
ATOM 1792 N N . ALA A 1 221 ? 5.433 -15.162 6.902 1.00 60.41 221 ALA A N 1
ATOM 1793 C CA . ALA A 1 221 ? 6.686 -15.909 7.017 1.00 60.41 221 ALA A CA 1
ATOM 1794 C C . ALA A 1 221 ? 7.678 -15.233 7.980 1.00 60.41 221 ALA A C 1
ATOM 1796 O O . ALA A 1 221 ? 7.308 -14.246 8.653 1.00 60.41 221 ALA A O 1
#

Nearest PDB structures (foldseek):
  6m9z-assembly1_A  TM=4.442E-01  e=5.970E+00  Branchiostoma floridae
  4jeo-assembly1_A  TM=4.028E-01  e=4.784E+00  Branchiostoma lanceolatum
  2qkk-assembly4_N  TM=3.502E-01  e=5.648E+00  Homo sapiens

pLDDT: mean 77.69, std 13.46, range [37.81, 92.75]

Organism: NCBI:txid708070